Protein AF-A0A517ZKB1-F1 (afdb_monomer)

Radius of gyration: 26.95 Å; Cα contacts (8 Å, |Δi|>4): 267; chains: 1; bounding box: 44×53×92 Å

Sequence (223 aa):
MNETYECDKCGACCQGGLIVEADWLDLSREPRLLEADRHRAGWTLDEALTDLEEPGKAMIVAAGCHCPFLNGDNHCEIHPTRPTVCVGLQAGDEQWQAARKDAGLEPLLPLSEQGELCECEKPGHFHSGVPGILAHVENGKIAADAKVERCDLCARYPTDEAAREKLIELGKICEADPASEGETGDRGELVVWILTIHTESSPKLTVWKTYESTRLGLYDHVK

Nearest PDB structures (foldseek):
  3d3s-assembly2_D  TM=4.920E-01  e=6.876E+00  Bordetella parapertussis 12822
  4beh-assembly1_B  TM=2.236E-01  e=6.876E+00  Homo sapiens

Solvent-accessible surface area (backbone atoms only — not comparable to full-atom values): 14074 Å² total; per-residue (Å²): 131,88,80,52,45,73,76,81,61,73,34,33,70,37,64,13,86,42,76,38,52,30,39,36,69,30,39,74,69,29,64,70,55,54,81,50,25,76,91,53,65,90,59,54,71,67,60,52,40,61,58,27,65,43,88,92,44,64,46,65,50,20,66,78,35,58,28,82,50,47,47,98,84,33,37,54,77,48,63,95,51,48,28,64,60,63,66,66,60,46,50,67,35,74,67,47,41,48,26,23,51,76,66,73,42,76,76,72,61,39,58,86,67,74,50,80,68,48,77,40,59,42,94,58,83,36,38,54,88,44,84,33,26,33,21,54,55,59,97,90,35,35,55,68,83,49,68,53,40,42,28,78,88,64,54,74,39,96,41,37,64,58,38,45,51,50,36,42,77,69,64,44,29,60,79,71,69,96,75,72,89,79,75,99,66,77,92,74,82,84,83,79,82,81,82,82,81,85,82,82,82,85,83,89,84,87,83,86,80,85,83,80,84,79,82,82,82,83,80,87,82,86,132

InterPro domains:
  IPR005358 Putative zinc- or iron-chelating domain containing protein [PF03692] (6-91)

Secondary structure (DSSP, 8-state):
-----------GGGSSSS-EEE-HHHHHH-TTHHHH-GGGTT--HHHHHHHHTSTT--EEEESSS--TTB-TTS-BTTGGG--HHHHHS-TTSHHHHHHHHHTTPPPPPPTTTSS---GGGSSSTTB-SSTTEEE--BTTBB-TT--EEE-TTT--SSSHHHHHHHHHHTTSBPPPPTT-S------------------------------------------

Organism: NCBI:txid2527995

Foldseek 3Di:
DDFAFDDPQQLLCQAAPDWAKAALQLCVLPVCLCVQAPVCPPPDSVVRSVVRVPPPDIGTQGHNHGRPQQDPNSGRVCVVSGGPVVVVDHQQDPSNQVSCVVVVHDRGDGPVPPDDQQPLCDDDQQNLVDRQKGWGDDPQAGEQPTQIFGRPVVPPDVGSVRRVVVCVVVVRYDHDPPPPPDDPDDDDDDDDDDDDDDDDDDDDDDDDDDDDDDDDDDDDDDD

Mean predicted aligned error: 14.36 Å

Structure (mmCIF, N/CA/C/O backbone):
data_AF-A0A517ZKB1-F1
#
_entry.id   AF-A0A517ZKB1-F1
#
loop_
_atom_site.group_PDB
_atom_site.id
_atom_site.type_symbol
_atom_site.label_atom_id
_atom_site.label_alt_id
_atom_site.label_comp_id
_atom_site.label_asym_id
_atom_site.label_entity_id
_atom_site.label_seq_id
_atom_site.pdbx_PDB_ins_code
_atom_site.Cartn_x
_atom_site.Cartn_y
_atom_site.Cartn_z
_atom_site.occupancy
_atom_site.B_iso_or_equiv
_atom_site.auth_seq_id
_atom_site.auth_comp_id
_atom_site.auth_asym_id
_atom_site.auth_atom_id
_atom_site.pdbx_PDB_model_num
ATOM 1 N N . MET A 1 1 ? -24.237 10.346 0.038 1.00 56.22 1 MET A N 1
ATOM 2 C CA . MET A 1 1 ? -23.173 10.262 1.057 1.00 56.22 1 MET A CA 1
ATOM 3 C C . MET A 1 1 ? -22.033 9.535 0.378 1.00 56.22 1 MET A C 1
ATOM 5 O O . MET A 1 1 ? -22.319 8.520 -0.237 1.00 56.22 1 MET A O 1
ATOM 9 N N . ASN A 1 2 ? -20.821 10.091 0.362 1.00 75.75 2 ASN A N 1
ATOM 10 C CA . ASN A 1 2 ? -19.680 9.361 -0.194 1.00 75.75 2 ASN A CA 1
ATOM 11 C C . ASN A 1 2 ? -19.218 8.378 0.876 1.00 75.75 2 ASN A C 1
ATOM 13 O O . ASN A 1 2 ? -18.853 8.800 1.971 1.00 75.75 2 ASN A O 1
ATOM 17 N N . GLU A 1 3 ? -19.316 7.093 0.574 1.00 86.88 3 GLU A N 1
ATOM 18 C CA . GLU A 1 3 ? -18.770 6.032 1.407 1.00 86.88 3 GLU A CA 1
ATOM 19 C C . GLU A 1 3 ? -17.240 6.073 1.343 1.00 86.88 3 GLU A C 1
ATOM 21 O O . GLU A 1 3 ? -16.659 6.282 0.277 1.00 86.88 3 GLU A O 1
ATOM 26 N N . THR A 1 4 ? -16.592 5.901 2.494 1.00 91.31 4 THR A N 1
ATOM 27 C CA . THR A 1 4 ? -15.131 5.855 2.603 1.00 91.31 4 THR A CA 1
ATOM 28 C C . THR A 1 4 ? -14.705 4.413 2.808 1.00 91.31 4 THR A C 1
ATOM 30 O O . THR A 1 4 ? -15.289 3.710 3.628 1.00 91.31 4 THR A O 1
ATOM 33 N N . TYR A 1 5 ? -13.663 3.993 2.105 1.00 95.06 5 TYR A N 1
ATOM 34 C CA . TYR A 1 5 ? -13.104 2.648 2.168 1.00 95.06 5 TYR A CA 1
ATOM 35 C C . TYR A 1 5 ? -11.618 2.733 2.521 1.00 95.06 5 TYR A C 1
ATOM 37 O O . TYR A 1 5 ? -10.952 3.714 2.187 1.00 95.06 5 TYR A O 1
ATOM 45 N N . GLU A 1 6 ? -11.085 1.694 3.162 1.00 93.81 6 GLU A N 1
ATOM 46 C CA . GLU A 1 6 ? -9.659 1.582 3.472 1.00 93.81 6 GLU A CA 1
ATOM 47 C C . GLU A 1 6 ? -9.069 0.314 2.852 1.00 93.81 6 GLU A C 1
ATOM 49 O O . GLU A 1 6 ? -9.671 -0.757 2.891 1.00 93.81 6 GLU A O 1
ATOM 54 N N . CYS A 1 7 ? -7.885 0.448 2.249 1.00 94.62 7 CYS A N 1
ATOM 55 C CA . CYS A 1 7 ? -7.139 -0.674 1.687 1.00 94.62 7 CYS A CA 1
ATOM 56 C C . CYS A 1 7 ? -6.761 -1.664 2.797 1.00 94.62 7 CYS A C 1
ATOM 58 O O . CYS A 1 7 ? -5.935 -1.352 3.653 1.00 94.62 7 CYS A O 1
ATOM 60 N N . ASP A 1 8 ? -7.272 -2.890 2.710 1.00 94.75 8 ASP A N 1
ATOM 61 C CA . ASP A 1 8 ? -6.933 -4.007 3.601 1.00 94.75 8 ASP A CA 1
ATOM 62 C C . ASP A 1 8 ? -5.671 -4.779 3.165 1.00 94.75 8 ASP A C 1
ATOM 64 O O . ASP A 1 8 ? -5.351 -5.825 3.722 1.00 94.75 8 ASP A O 1
ATOM 68 N N . LYS A 1 9 ? -4.948 -4.271 2.157 1.00 96.00 9 LYS A N 1
ATOM 69 C CA . LYS A 1 9 ? -3.723 -4.857 1.582 1.00 96.00 9 LYS A CA 1
ATOM 70 C C . LYS A 1 9 ? -3.881 -6.311 1.114 1.00 96.00 9 LYS A C 1
ATOM 72 O O . LYS A 1 9 ? -2.893 -7.029 1.051 1.00 96.00 9 LYS A O 1
ATOM 77 N N . CYS A 1 10 ? -5.082 -6.714 0.695 1.00 95.75 10 CYS A N 1
ATOM 78 C CA . CYS A 1 10 ? -5.386 -8.080 0.242 1.00 95.75 10 CYS A CA 1
ATOM 79 C C . CYS A 1 10 ? -4.621 -8.582 -1.001 1.00 95.75 10 CYS A C 1
ATOM 81 O O . CYS A 1 10 ? -4.741 -9.753 -1.354 1.00 95.75 10 CYS A O 1
ATOM 83 N N . GLY A 1 11 ? -3.912 -7.711 -1.727 1.00 96.75 11 GLY A N 1
ATOM 84 C CA . GLY A 1 11 ? -3.128 -8.087 -2.910 1.00 96.75 11 GLY A CA 1
ATOM 85 C C . GLY A 1 11 ? -3.938 -8.392 -4.175 1.00 96.75 11 GLY A C 1
ATOM 86 O O . GLY A 1 11 ? -3.339 -8.655 -5.214 1.00 96.75 11 GLY A O 1
ATOM 87 N N . ALA A 1 12 ? -5.273 -8.311 -4.139 1.00 97.31 12 ALA A N 1
ATOM 88 C CA . ALA A 1 12 ? -6.143 -8.660 -5.269 1.00 97.31 12 ALA A CA 1
ATOM 89 C C . ALA A 1 12 ? -5.805 -7.890 -6.559 1.00 97.31 12 ALA A C 1
ATOM 91 O O . ALA A 1 12 ? -5.684 -8.475 -7.633 1.00 97.31 12 ALA A O 1
ATOM 92 N N . CYS A 1 13 ? -5.556 -6.581 -6.449 1.00 96.62 13 CYS A N 1
ATOM 93 C CA . CYS A 1 13 ? -5.154 -5.731 -7.574 1.00 96.62 13 CYS A CA 1
ATOM 94 C C . CYS A 1 13 ? -3.813 -6.143 -8.212 1.00 96.62 13 CYS A C 1
ATOM 96 O O . CYS A 1 13 ? -3.535 -5.795 -9.357 1.00 96.62 13 CYS A O 1
ATOM 98 N N . CYS A 1 14 ? -2.989 -6.912 -7.497 1.00 97.31 14 CYS A N 1
ATOM 99 C CA . CYS A 1 14 ? -1.696 -7.401 -7.953 1.00 97.31 14 CYS A CA 1
ATOM 100 C C . CYS A 1 14 ? -1.756 -8.809 -8.575 1.00 97.31 14 CYS A C 1
ATOM 102 O O . CYS A 1 14 ? -0.736 -9.278 -9.075 1.00 97.31 14 CYS A O 1
ATOM 104 N N . GLN A 1 15 ? -2.915 -9.479 -8.606 1.00 96.19 15 GLN A N 1
ATOM 105 C CA . GLN A 1 15 ? -3.069 -10.833 -9.170 1.00 96.19 15 GLN A CA 1
ATOM 106 C C . GLN A 1 15 ? -3.221 -10.858 -10.706 1.00 96.19 15 GLN A C 1
ATOM 108 O O . GLN A 1 15 ? -3.608 -11.862 -11.292 1.00 96.19 15 GLN A O 1
ATOM 113 N N . GLY A 1 16 ? -2.879 -9.763 -11.389 1.00 92.12 16 GLY A N 1
ATOM 114 C CA . GLY A 1 16 ? -2.749 -9.725 -12.850 1.00 92.12 16 GLY A CA 1
ATOM 115 C C . GLY A 1 16 ? -4.005 -9.385 -13.643 1.00 92.12 16 GLY A C 1
ATOM 116 O O . GLY A 1 16 ? -3.951 -9.390 -14.870 1.00 92.12 16 GLY A O 1
ATOM 117 N N . GLY A 1 17 ? -5.102 -9.029 -12.969 1.00 91.19 17 GLY A N 1
ATOM 118 C CA . GLY A 1 17 ? -6.302 -8.486 -13.618 1.00 91.19 17 GLY A CA 1
ATOM 119 C C . GLY A 1 17 ? -6.154 -7.036 -14.100 1.00 91.19 17 GLY A C 1
ATOM 120 O O . GLY A 1 17 ? -6.940 -6.585 -14.928 1.00 91.1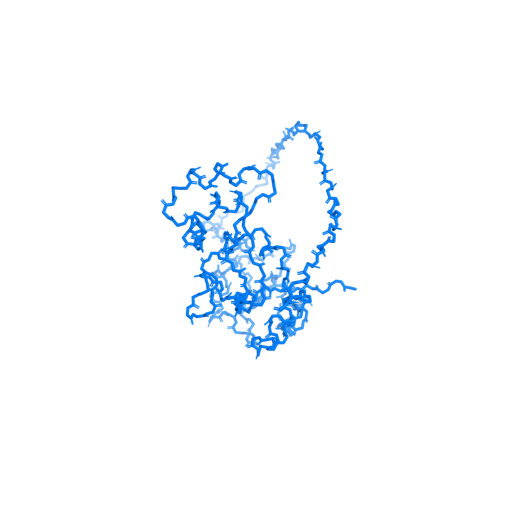9 17 GLY A O 1
ATOM 121 N N . LEU A 1 18 ? -5.145 -6.307 -13.610 1.00 93.88 18 LEU A N 1
ATOM 122 C CA . LEU A 1 18 ? -4.914 -4.896 -13.925 1.00 93.88 18 LEU A CA 1
ATOM 123 C C . LEU A 1 18 ? -3.605 -4.698 -14.689 1.00 93.88 18 LEU A C 1
ATOM 125 O O . LEU A 1 18 ? -2.642 -5.449 -14.515 1.00 93.88 18 LEU A O 1
ATOM 129 N N . ILE A 1 19 ? -3.578 -3.657 -15.520 1.00 95.19 19 ILE A N 1
ATOM 130 C CA . ILE A 1 19 ? -2.354 -3.169 -16.153 1.00 95.19 19 ILE A CA 1
ATOM 131 C C . ILE A 1 19 ? -1.693 -2.194 -15.181 1.00 95.19 19 ILE A C 1
ATOM 133 O O . ILE A 1 19 ? -2.316 -1.231 -14.737 1.00 95.19 19 ILE A O 1
ATOM 137 N N . VAL A 1 20 ? -0.431 -2.452 -14.856 1.00 96.81 20 VAL A N 1
ATOM 138 C CA . VAL A 1 20 ? 0.394 -1.576 -14.028 1.00 96.81 20 VAL A CA 1
ATOM 139 C C . VAL A 1 20 ? 1.471 -0.973 -14.908 1.00 96.81 20 VAL A C 1
ATOM 141 O O . VAL A 1 20 ? 2.407 -1.657 -15.321 1.00 96.81 20 VAL A O 1
ATOM 144 N N . GLU A 1 21 ? 1.321 0.314 -15.176 1.00 96.75 21 GLU A N 1
ATOM 145 C CA . GLU A 1 21 ? 2.310 1.140 -15.853 1.00 96.75 21 GLU A CA 1
ATOM 146 C C . GLU A 1 21 ? 3.083 1.964 -14.820 1.00 96.75 21 GLU A C 1
ATOM 148 O O . GLU A 1 21 ? 2.534 2.356 -13.788 1.00 96.75 21 GLU A O 1
ATOM 153 N N . ALA A 1 22 ? 4.356 2.221 -15.098 1.00 97.88 22 ALA A N 1
ATOM 154 C CA . ALA A 1 22 ? 5.181 3.126 -14.314 1.00 97.88 22 ALA A CA 1
ATOM 155 C C . ALA A 1 22 ? 5.909 4.108 -15.239 1.00 97.88 22 ALA A C 1
ATOM 157 O O . ALA A 1 22 ? 6.419 3.728 -16.295 1.00 97.88 22 ALA A O 1
ATOM 158 N N . ASP A 1 23 ? 5.925 5.380 -14.858 1.00 97.31 23 ASP A N 1
ATOM 159 C CA . ASP A 1 23 ? 6.648 6.427 -15.578 1.00 97.31 23 ASP A CA 1
ATOM 160 C C . ASP A 1 23 ? 8.030 6.706 -14.955 1.00 97.31 23 ASP A C 1
ATOM 162 O O . ASP A 1 23 ? 8.489 6.014 -14.041 1.00 97.31 23 ASP A O 1
ATOM 166 N N . TRP A 1 24 ? 8.724 7.727 -15.462 1.00 97.75 24 TRP A N 1
ATOM 167 C CA . TRP A 1 24 ? 10.029 8.140 -14.939 1.00 97.75 24 TRP A CA 1
ATOM 168 C C . TRP A 1 24 ? 9.974 8.549 -13.454 1.00 97.75 24 TRP A C 1
ATOM 170 O O . TRP A 1 24 ? 10.934 8.327 -12.711 1.00 97.75 24 TRP A O 1
ATOM 180 N N . LEU A 1 25 ? 8.860 9.127 -12.988 1.00 97.06 25 LEU A N 1
ATOM 181 C CA . LEU A 1 25 ? 8.705 9.552 -11.600 1.00 97.06 25 LEU A CA 1
ATOM 182 C C . LEU A 1 25 ? 8.488 8.338 -10.695 1.00 97.06 25 LEU A C 1
ATOM 184 O O . LEU A 1 25 ? 9.028 8.284 -9.593 1.00 97.06 25 LEU A O 1
ATOM 188 N N . ASP A 1 26 ? 7.734 7.345 -11.157 1.00 98.12 26 ASP A N 1
ATOM 189 C CA . ASP A 1 26 ? 7.589 6.067 -10.466 1.00 98.12 26 ASP A CA 1
ATOM 190 C C . ASP A 1 26 ? 8.941 5.357 -10.338 1.00 98.12 26 ASP A C 1
ATOM 192 O O . ASP A 1 26 ? 9.328 4.985 -9.230 1.00 98.12 26 ASP A O 1
ATOM 196 N N . LEU A 1 27 ? 9.702 5.259 -11.432 1.00 98.06 27 LEU A N 1
ATOM 197 C CA . LEU A 1 27 ? 11.019 4.621 -11.432 1.00 98.06 27 LEU A CA 1
ATOM 198 C C . LEU A 1 27 ? 12.040 5.356 -10.547 1.00 98.06 27 LEU A C 1
ATOM 200 O O . LEU A 1 27 ? 12.824 4.715 -9.849 1.00 98.06 27 LEU A O 1
ATOM 204 N N . SER A 1 28 ? 12.024 6.693 -10.528 1.00 97.50 28 SER A N 1
ATOM 205 C CA . SER A 1 28 ? 12.912 7.462 -9.640 1.00 97.50 28 SER A CA 1
ATOM 206 C C . SER A 1 28 ? 12.575 7.276 -8.154 1.00 97.50 28 SER A C 1
ATOM 208 O O . SER A 1 28 ? 13.476 7.327 -7.315 1.00 97.50 28 SER A O 1
ATOM 210 N N . ARG A 1 29 ? 11.299 7.034 -7.815 1.00 97.75 29 ARG A N 1
ATOM 211 C CA . ARG A 1 29 ? 10.850 6.740 -6.442 1.00 97.75 29 ARG A CA 1
ATOM 212 C C . ARG A 1 29 ? 11.106 5.296 -6.027 1.00 97.75 29 ARG A C 1
ATOM 214 O O . ARG A 1 29 ? 11.424 5.062 -4.864 1.00 97.75 29 ARG A O 1
ATOM 221 N N . GLU A 1 30 ? 10.953 4.351 -6.949 1.00 98.19 30 GLU A N 1
ATOM 222 C CA . GLU A 1 30 ? 11.128 2.920 -6.711 1.00 98.19 30 GLU A CA 1
ATOM 223 C C . GLU A 1 30 ? 12.028 2.289 -7.786 1.00 98.19 30 GLU A C 1
ATOM 225 O O . GLU A 1 30 ? 11.536 1.725 -8.769 1.00 98.19 30 GLU A O 1
ATOM 230 N N . PRO A 1 31 ? 13.360 2.332 -7.604 1.00 97.50 31 PRO A N 1
ATOM 231 C CA . PRO A 1 31 ? 14.302 1.776 -8.573 1.00 97.50 31 PRO A CA 1
ATOM 232 C C . PRO A 1 31 ? 14.127 0.276 -8.839 1.00 97.50 31 PRO A C 1
ATOM 234 O O . PRO A 1 31 ? 14.503 -0.194 -9.914 1.00 97.50 31 PRO A O 1
ATOM 237 N N . ARG A 1 32 ? 13.526 -0.487 -7.907 1.00 97.25 32 ARG A N 1
ATOM 238 C CA . ARG A 1 32 ? 13.254 -1.921 -8.113 1.00 97.25 32 ARG A CA 1
ATOM 239 C C . ARG A 1 32 ? 12.297 -2.168 -9.281 1.00 97.25 32 ARG A C 1
ATOM 241 O O . ARG A 1 32 ? 12.309 -3.264 -9.832 1.00 97.25 32 ARG A O 1
ATOM 248 N N . LEU A 1 33 ? 11.501 -1.175 -9.701 1.00 97.38 33 LEU A N 1
ATOM 249 C CA . LEU A 1 33 ? 10.632 -1.273 -10.883 1.00 97.38 33 LEU A CA 1
ATOM 250 C C . LEU A 1 33 ? 11.409 -1.652 -12.152 1.00 97.38 33 LEU A C 1
ATOM 252 O O . LEU A 1 33 ? 10.866 -2.351 -13.004 1.00 97.38 33 LEU A O 1
ATOM 256 N N . LEU A 1 34 ? 12.686 -1.271 -12.261 1.00 97.06 34 LEU A N 1
ATOM 257 C CA . LEU A 1 34 ? 13.533 -1.656 -13.391 1.00 97.06 34 LEU A CA 1
ATOM 258 C C . LEU A 1 34 ? 13.743 -3.173 -13.486 1.00 97.06 34 LEU A C 1
ATOM 260 O O . LEU A 1 34 ? 13.782 -3.716 -14.585 1.00 97.06 34 LEU A O 1
ATOM 264 N N . GLU A 1 35 ? 13.812 -3.877 -12.354 1.00 93.88 35 GLU A N 1
ATOM 265 C CA . GLU A 1 35 ? 13.971 -5.339 -12.323 1.00 93.88 35 GLU A CA 1
ATOM 266 C C . GLU A 1 35 ? 12.733 -6.069 -12.872 1.00 93.88 35 GLU A C 1
ATOM 268 O O . GLU A 1 35 ? 12.832 -7.199 -13.355 1.00 93.88 35 GLU A O 1
ATOM 273 N N . ALA A 1 36 ? 11.566 -5.420 -12.822 1.00 92.69 36 ALA A N 1
ATOM 274 C CA . ALA A 1 36 ? 10.314 -5.946 -13.354 1.00 92.69 36 ALA A CA 1
ATOM 275 C C . ALA A 1 36 ? 10.190 -5.786 -14.880 1.00 92.69 36 ALA A C 1
ATOM 277 O O . ALA A 1 36 ? 9.443 -6.536 -15.517 1.00 92.69 36 ALA A O 1
ATOM 278 N N . ASP A 1 37 ? 10.917 -4.841 -15.481 1.00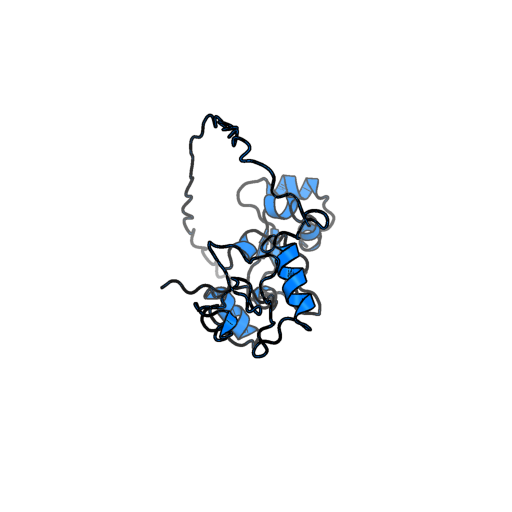 92.56 37 ASP A N 1
ATOM 279 C CA . ASP A 1 37 ? 10.814 -4.535 -16.905 1.00 92.56 37 ASP A CA 1
ATOM 280 C C . ASP A 1 37 ? 11.752 -5.400 -17.753 1.00 92.56 37 ASP A C 1
ATOM 282 O O . ASP A 1 37 ? 12.946 -5.144 -17.917 1.00 92.56 37 ASP A O 1
ATOM 286 N N . ARG A 1 38 ? 11.168 -6.422 -18.382 1.00 89.31 38 ARG A N 1
ATOM 287 C CA . ARG A 1 38 ? 11.892 -7.330 -19.282 1.00 89.31 38 ARG A CA 1
ATOM 288 C C . ARG A 1 38 ? 12.434 -6.640 -20.535 1.00 89.31 38 ARG A C 1
ATOM 290 O O . ARG A 1 38 ? 13.388 -7.151 -21.117 1.00 89.31 38 ARG A O 1
ATOM 297 N N . HIS A 1 39 ? 11.842 -5.527 -20.977 1.00 91.62 39 HIS A N 1
ATOM 298 C CA . HIS A 1 39 ? 12.293 -4.810 -22.174 1.00 91.62 39 HIS A CA 1
ATOM 299 C C . HIS A 1 39 ? 13.572 -4.011 -21.924 1.00 91.62 39 HIS A C 1
ATOM 301 O O . HIS A 1 39 ? 14.36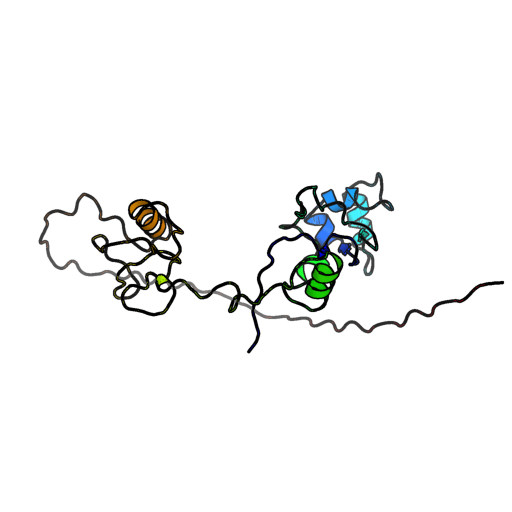5 -3.834 -22.848 1.00 91.62 39 HIS A O 1
ATOM 307 N N . ARG A 1 40 ? 13.789 -3.578 -20.679 1.00 93.12 40 ARG A N 1
ATOM 308 C CA . ARG A 1 40 ? 14.973 -2.829 -20.232 1.00 93.12 40 ARG A CA 1
ATOM 309 C C . ARG A 1 40 ? 15.905 -3.688 -19.373 1.00 93.12 40 ARG A C 1
ATOM 311 O O . ARG A 1 40 ? 16.694 -3.180 -18.580 1.00 93.12 40 ARG A O 1
ATOM 318 N N . ALA A 1 41 ? 15.846 -5.009 -19.544 1.00 92.44 41 ALA A N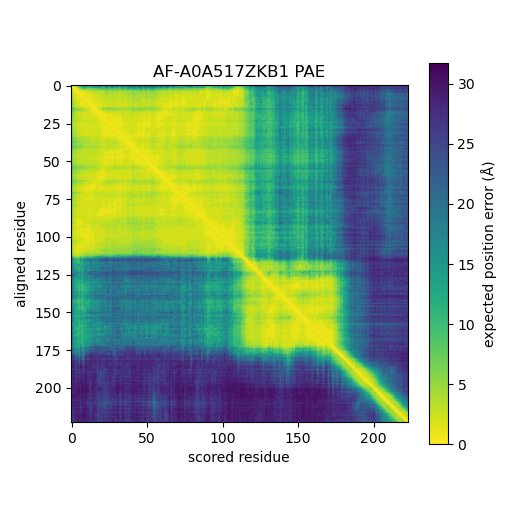 1
ATOM 319 C CA . ALA A 1 41 ? 16.711 -5.936 -18.828 1.00 92.44 41 ALA A CA 1
ATOM 320 C C . ALA A 1 41 ? 18.196 -5.626 -19.096 1.00 92.44 41 ALA A C 1
ATOM 322 O O . ALA A 1 41 ? 18.649 -5.614 -20.242 1.00 92.44 41 ALA A O 1
ATOM 323 N N . GLY A 1 42 ? 18.958 -5.401 -18.023 1.00 94.94 42 GLY A N 1
ATOM 324 C CA . GLY A 1 42 ? 20.387 -5.082 -18.083 1.00 94.94 42 GLY A CA 1
ATOM 325 C C . GLY A 1 42 ? 20.711 -3.604 -18.303 1.00 94.94 42 GLY A C 1
ATOM 326 O O . GLY A 1 42 ? 21.891 -3.262 -18.334 1.00 94.94 42 GLY A O 1
ATOM 327 N N . TRP A 1 43 ? 19.702 -2.740 -18.434 1.00 97.88 43 TRP A N 1
ATOM 328 C CA . TRP A 1 43 ? 19.913 -1.297 -18.435 1.00 97.88 43 TRP A CA 1
ATOM 329 C C . TRP A 1 43 ? 20.305 -0.821 -17.038 1.00 97.88 43 TRP A C 1
ATOM 331 O O . TRP A 1 43 ? 19.938 -1.411 -16.019 1.00 97.88 43 TRP A O 1
ATOM 341 N N . THR A 1 44 ? 21.044 0.276 -16.997 1.00 97.88 44 THR A N 1
ATOM 342 C CA . THR A 1 44 ? 21.255 1.049 -15.777 1.00 97.88 44 THR A CA 1
ATOM 343 C C . THR A 1 44 ? 20.014 1.883 -15.453 1.00 97.88 44 THR A C 1
ATOM 345 O O . THR A 1 44 ? 19.178 2.158 -16.318 1.00 97.88 44 THR A O 1
ATOM 348 N N . LEU A 1 45 ? 19.901 2.319 -14.196 1.00 97.44 45 LEU A N 1
ATOM 349 C CA . LEU A 1 45 ? 18.819 3.209 -13.775 1.00 97.44 45 LEU A CA 1
ATOM 350 C C . LEU A 1 45 ? 18.812 4.517 -14.587 1.00 97.44 45 LEU A C 1
ATOM 352 O O . LEU A 1 45 ? 17.750 4.942 -15.027 1.00 97.44 45 LEU A O 1
ATOM 356 N N . ASP A 1 46 ? 19.982 5.106 -14.846 1.00 98.19 46 ASP A N 1
ATOM 357 C CA . ASP A 1 46 ? 20.108 6.370 -15.586 1.00 98.19 46 ASP A CA 1
ATOM 358 C C . ASP A 1 46 ? 19.674 6.239 -17.054 1.00 98.19 46 ASP A C 1
ATOM 360 O O . ASP A 1 46 ? 19.001 7.127 -17.580 1.00 98.19 46 ASP A O 1
ATOM 364 N N . GLU A 1 47 ? 20.007 5.126 -17.718 1.00 98.12 47 GLU A N 1
ATOM 365 C CA . GLU A 1 47 ? 19.539 4.839 -19.082 1.00 98.12 47 GLU A CA 1
ATOM 366 C C . GLU A 1 47 ? 18.012 4.719 -19.129 1.00 98.12 47 GLU A C 1
ATOM 368 O O . GLU A 1 47 ? 17.371 5.294 -20.009 1.00 98.12 47 GLU A O 1
ATOM 373 N N . ALA A 1 48 ? 17.421 4.011 -18.162 1.00 97.56 48 ALA A N 1
ATOM 374 C CA . ALA A 1 48 ? 15.975 3.837 -18.085 1.00 97.56 48 ALA A CA 1
ATOM 375 C C . ALA A 1 48 ? 15.245 5.148 -17.757 1.00 97.56 48 ALA A C 1
ATOM 377 O O . ALA A 1 48 ? 14.225 5.443 -18.378 1.00 97.56 48 ALA A O 1
ATOM 378 N N . LEU A 1 49 ? 15.773 5.955 -16.831 1.00 97.88 49 LEU A N 1
ATOM 379 C CA . LEU A 1 49 ? 15.221 7.273 -16.511 1.00 97.88 49 LEU A CA 1
ATOM 380 C C . LEU A 1 49 ? 15.283 8.205 -17.723 1.00 97.88 49 LEU A C 1
ATOM 382 O O . LEU A 1 49 ? 14.266 8.792 -18.078 1.00 97.88 49 LEU A O 1
ATOM 386 N N . THR A 1 50 ? 16.430 8.270 -18.406 1.00 97.75 50 THR A N 1
ATOM 387 C CA . THR A 1 50 ? 16.604 9.101 -19.610 1.00 97.75 50 THR A CA 1
ATOM 388 C C . THR A 1 50 ? 15.617 8.708 -20.710 1.00 97.75 50 THR A C 1
ATOM 390 O O . THR A 1 50 ? 15.041 9.568 -21.369 1.00 97.75 50 THR A O 1
ATOM 393 N N . ASP A 1 51 ? 15.394 7.407 -20.913 1.00 97.38 51 ASP A N 1
ATOM 394 C CA . ASP A 1 51 ? 14.423 6.928 -21.896 1.00 97.38 51 ASP A CA 1
ATOM 395 C C . ASP A 1 51 ? 12.985 7.300 -21.509 1.00 97.38 51 ASP A C 1
ATOM 397 O O . ASP A 1 51 ? 12.250 7.798 -22.360 1.00 97.38 51 ASP A O 1
ATOM 401 N N . LEU A 1 52 ? 12.590 7.102 -20.246 1.00 97.00 52 LEU A N 1
ATOM 402 C CA . LEU A 1 52 ? 11.232 7.368 -19.750 1.00 97.00 52 LEU A CA 1
ATOM 403 C C . LEU A 1 52 ? 10.901 8.860 -19.572 1.00 97.00 52 LEU A C 1
ATOM 405 O O . LEU A 1 52 ? 9.726 9.201 -19.427 1.00 97.00 52 LEU A O 1
ATOM 409 N N . GLU A 1 53 ? 11.891 9.755 -19.593 1.00 96.19 53 GLU A N 1
ATOM 410 C CA . GLU A 1 53 ? 11.661 11.207 -19.631 1.00 96.19 53 GLU A CA 1
ATOM 411 C C . GLU A 1 53 ? 10.966 11.656 -20.929 1.00 96.19 53 GLU A C 1
ATOM 413 O O . GLU A 1 53 ? 10.310 12.705 -20.957 1.00 96.19 53 GLU A O 1
ATOM 418 N N . GLU A 1 54 ? 11.069 10.873 -22.010 1.00 94.56 54 GLU A N 1
ATOM 419 C CA . GLU A 1 54 ? 10.362 11.170 -23.252 1.00 94.56 54 GLU A CA 1
ATOM 420 C C . GLU A 1 54 ? 8.832 11.081 -23.061 1.00 94.56 54 GLU A C 1
ATOM 422 O O . GLU A 1 54 ? 8.307 10.047 -22.632 1.00 94.56 54 GLU A O 1
ATOM 427 N N . PRO A 1 55 ? 8.070 12.132 -23.428 1.00 93.00 55 PRO A N 1
ATOM 428 C CA . PRO A 1 55 ? 6.625 12.145 -23.245 1.00 93.00 55 PRO A CA 1
ATOM 429 C C . PRO A 1 55 ? 5.922 10.958 -23.909 1.00 93.00 55 PRO A C 1
ATOM 431 O O . PRO A 1 55 ? 6.096 10.698 -25.099 1.00 93.00 55 PRO A O 1
ATOM 434 N N . GLY A 1 56 ? 5.049 10.296 -23.148 1.00 91.69 56 GLY A N 1
ATOM 435 C CA . GLY A 1 56 ? 4.241 9.176 -23.635 1.00 91.69 56 GLY A CA 1
ATOM 436 C C . GLY A 1 56 ? 4.914 7.810 -23.518 1.00 91.69 56 GLY A C 1
ATOM 437 O O . GLY A 1 56 ? 4.317 6.823 -23.946 1.00 91.69 56 GLY A O 1
ATOM 438 N N . LYS A 1 57 ? 6.113 7.726 -22.931 1.00 95.75 57 LYS A N 1
ATOM 439 C CA . LYS A 1 57 ? 6.711 6.446 -22.555 1.00 95.75 57 LYS A CA 1
ATOM 440 C C . LYS A 1 57 ? 6.362 6.064 -21.120 1.00 95.75 57 LYS A C 1
ATOM 442 O O . LYS A 1 57 ? 6.312 6.900 -20.225 1.00 95.75 57 LYS A O 1
ATOM 447 N N . ALA A 1 58 ? 6.151 4.769 -20.932 1.00 95.94 58 ALA A N 1
ATOM 448 C CA . ALA A 1 58 ? 5.992 4.118 -19.643 1.00 95.94 58 ALA A CA 1
ATOM 449 C C . ALA A 1 58 ? 6.598 2.712 -19.725 1.00 95.94 58 ALA A C 1
ATOM 451 O O . ALA A 1 58 ? 6.767 2.147 -20.814 1.00 95.94 58 ALA A O 1
ATOM 452 N N . MET A 1 59 ? 6.931 2.142 -18.575 1.00 95.94 59 MET A N 1
ATOM 453 C CA . MET A 1 59 ? 7.248 0.726 -18.445 1.00 95.94 59 MET A CA 1
ATOM 454 C C . MET A 1 59 ? 5.996 -0.049 -18.035 1.00 95.94 59 MET A C 1
ATOM 456 O O . MET A 1 59 ? 5.192 0.438 -17.241 1.00 95.94 59 MET A O 1
ATOM 460 N N . ILE A 1 60 ? 5.839 -1.264 -18.561 1.00 95.38 60 ILE A N 1
ATOM 461 C CA . ILE A 1 60 ? 4.756 -2.166 -18.164 1.00 95.38 60 ILE A CA 1
ATOM 462 C C . ILE A 1 60 ? 5.296 -3.101 -17.087 1.00 95.38 60 ILE A C 1
ATOM 464 O O . ILE A 1 60 ? 6.086 -3.999 -17.371 1.00 95.38 60 ILE A O 1
ATOM 468 N N . VAL A 1 61 ? 4.865 -2.883 -15.849 1.00 95.62 61 VAL A N 1
ATOM 469 C CA . VAL A 1 61 ? 5.265 -3.673 -14.678 1.00 95.62 61 VAL A CA 1
ATOM 470 C C . VAL A 1 61 ? 4.469 -4.977 -14.612 1.00 95.62 61 VAL A C 1
ATOM 472 O O . VAL A 1 61 ? 5.011 -6.027 -14.273 1.00 95.62 61 VAL A O 1
ATOM 475 N N . ALA A 1 62 ? 3.177 -4.917 -14.941 1.00 95.50 62 ALA A N 1
ATOM 476 C CA . ALA A 1 62 ? 2.289 -6.074 -14.982 1.00 95.50 62 ALA A CA 1
ATOM 477 C C . ALA A 1 62 ? 1.174 -5.860 -16.011 1.00 95.50 62 ALA A C 1
ATOM 479 O O . ALA A 1 62 ? 0.622 -4.767 -16.105 1.00 95.50 62 ALA A O 1
ATOM 480 N N . ALA A 1 63 ? 0.831 -6.901 -16.771 1.00 94.31 63 ALA A N 1
ATOM 481 C CA . ALA A 1 63 ? -0.317 -6.906 -17.677 1.00 94.31 63 ALA A CA 1
ATOM 482 C C . ALA A 1 63 ? -0.738 -8.354 -17.965 1.00 94.31 63 ALA A C 1
ATOM 484 O O . ALA A 1 63 ? -0.035 -9.080 -18.669 1.00 94.31 63 ALA A O 1
ATOM 485 N N . GLY A 1 64 ? -1.863 -8.801 -17.398 1.00 92.81 64 GLY A N 1
ATOM 486 C CA . GLY A 1 64 ? -2.334 -10.187 -17.550 1.00 92.81 64 GLY A CA 1
ATOM 487 C C . GLY A 1 64 ? -1.492 -11.231 -16.801 1.00 92.81 64 GLY A C 1
ATOM 488 O O . GLY A 1 64 ? -1.657 -12.430 -17.012 1.00 92.81 64 GLY A O 1
ATOM 489 N N . CYS A 1 65 ? -0.572 -10.791 -15.943 1.00 93.31 65 CYS A N 1
ATOM 490 C CA . CYS A 1 65 ? 0.271 -11.626 -15.096 1.00 93.31 65 CYS A CA 1
ATOM 491 C C . CYS A 1 65 ? 0.361 -11.022 -13.694 1.00 93.31 65 CYS A C 1
ATOM 493 O O . CYS A 1 65 ? 0.149 -9.822 -13.520 1.00 93.31 65 CYS A O 1
ATOM 495 N N . HIS A 1 66 ? 0.682 -11.846 -12.694 1.00 95.44 66 HIS A N 1
ATOM 496 C CA . HIS A 1 66 ? 0.880 -11.353 -11.333 1.00 95.44 66 HIS A CA 1
ATOM 497 C C . HIS A 1 66 ? 1.945 -10.254 -11.309 1.00 95.44 66 HIS A C 1
ATOM 499 O O . HIS A 1 66 ? 2.994 -10.376 -11.946 1.00 95.44 66 HIS A O 1
ATOM 505 N N . CYS A 1 67 ? 1.674 -9.199 -10.543 1.00 96.88 67 CYS A N 1
ATOM 506 C CA . CYS A 1 67 ? 2.644 -8.152 -10.284 1.00 96.88 67 CYS A CA 1
ATOM 507 C C . CYS A 1 67 ? 3.882 -8.772 -9.616 1.00 96.88 67 CYS A C 1
ATOM 509 O O . CYS A 1 67 ? 3.730 -9.485 -8.621 1.00 96.88 67 CYS A O 1
ATOM 511 N N . PRO A 1 68 ? 5.101 -8.491 -10.105 1.00 97.06 68 PRO A N 1
ATOM 512 C CA . PRO A 1 68 ? 6.324 -9.088 -9.567 1.00 97.06 68 PRO A CA 1
ATOM 513 C C . PRO A 1 68 ? 6.628 -8.670 -8.122 1.00 97.06 68 PRO A C 1
ATOM 515 O O . PRO A 1 68 ? 7.447 -9.305 -7.469 1.00 97.06 68 PRO A O 1
ATOM 518 N N . PHE A 1 69 ? 5.954 -7.635 -7.611 1.00 97.69 69 PHE A N 1
ATOM 519 C CA . PHE A 1 69 ? 6.073 -7.170 -6.228 1.00 97.69 69 PHE A CA 1
ATOM 520 C C . PHE A 1 69 ? 5.014 -7.756 -5.287 1.00 97.69 69 PHE A C 1
ATOM 522 O O . PHE A 1 69 ? 4.931 -7.329 -4.136 1.00 97.69 69 PHE A O 1
ATOM 529 N N . LEU A 1 70 ? 4.177 -8.687 -5.754 1.00 97.56 70 LEU A N 1
ATOM 530 C CA . LEU A 1 70 ? 3.281 -9.451 -4.890 1.00 97.56 70 LEU A CA 1
ATOM 531 C C . LEU A 1 70 ? 4.057 -10.612 -4.265 1.00 97.56 70 LEU A C 1
ATOM 533 O O . LEU A 1 70 ? 4.488 -11.524 -4.971 1.00 97.56 70 LEU A O 1
ATOM 537 N N . ASN A 1 71 ? 4.232 -10.584 -2.947 1.00 96.44 71 ASN A N 1
ATOM 538 C CA . ASN A 1 71 ? 4.930 -11.651 -2.240 1.00 96.44 71 ASN A CA 1
ATOM 539 C C . ASN A 1 71 ? 4.014 -12.856 -1.939 1.00 96.44 71 ASN A C 1
ATOM 541 O O . ASN A 1 71 ? 2.819 -12.857 -2.240 1.00 96.44 71 ASN A O 1
ATOM 545 N N . GLY A 1 72 ? 4.582 -13.894 -1.315 1.00 95.44 72 GLY A N 1
ATOM 546 C CA . GLY A 1 72 ? 3.861 -15.127 -0.973 1.00 95.44 72 GLY A CA 1
ATOM 547 C C . GLY A 1 72 ? 2.719 -14.960 0.037 1.00 95.44 72 GLY A C 1
ATOM 548 O O . GLY A 1 72 ? 1.839 -15.814 0.086 1.00 95.44 72 GLY A O 1
ATOM 549 N N . ASP A 1 73 ? 2.696 -13.855 0.786 1.00 96.06 73 ASP A N 1
ATOM 550 C CA . ASP A 1 73 ? 1.656 -13.530 1.771 1.00 96.06 73 ASP A CA 1
ATOM 551 C C . ASP A 1 73 ? 0.542 -12.644 1.177 1.00 96.06 73 ASP A C 1
ATOM 553 O O . ASP A 1 73 ? -0.282 -12.104 1.909 1.00 96.06 73 ASP A O 1
ATOM 557 N N . ASN A 1 74 ? 0.509 -12.474 -0.152 1.00 95.25 74 ASN A N 1
ATOM 558 C CA . ASN A 1 74 ? -0.375 -11.547 -0.869 1.00 95.25 74 ASN A CA 1
ATOM 559 C C . ASN A 1 74 ? -0.184 -10.066 -0.494 1.00 95.25 74 ASN A C 1
ATOM 561 O O . ASN A 1 74 ? -1.095 -9.254 -0.654 1.00 95.25 74 ASN A O 1
ATOM 565 N N . HIS A 1 75 ? 1.014 -9.678 -0.056 1.00 95.69 75 HIS A N 1
ATOM 566 C CA . HIS A 1 75 ? 1.349 -8.284 0.214 1.00 95.69 75 HIS A CA 1
ATOM 567 C C . HIS A 1 75 ? 2.196 -7.678 -0.906 1.00 95.69 75 HIS A C 1
ATOM 569 O O . HIS A 1 75 ? 3.132 -8.291 -1.419 1.00 95.69 75 HIS A O 1
ATOM 575 N N . CYS A 1 76 ? 1.878 -6.433 -1.264 1.00 96.62 76 CYS A N 1
ATOM 576 C CA . CYS A 1 76 ? 2.686 -5.646 -2.188 1.00 96.62 76 CYS A CA 1
ATOM 577 C C . CYS A 1 76 ? 3.937 -5.120 -1.469 1.00 96.62 76 CYS A C 1
ATOM 579 O O . CYS A 1 76 ? 3.837 -4.297 -0.555 1.00 96.62 76 CYS A O 1
ATOM 581 N N . GLU A 1 77 ? 5.115 -5.568 -1.895 1.00 97.31 77 GLU A N 1
ATOM 582 C CA . GLU A 1 77 ? 6.397 -5.217 -1.272 1.00 97.31 77 GLU A CA 1
ATOM 583 C C . GLU A 1 77 ? 6.783 -3.746 -1.454 1.00 97.31 77 GLU A C 1
ATOM 585 O O . GLU A 1 77 ? 7.527 -3.201 -0.643 1.00 97.31 77 GLU A O 1
ATOM 590 N N . ILE A 1 78 ? 6.254 -3.095 -2.492 1.00 97.31 78 ILE A N 1
ATOM 591 C CA . ILE A 1 78 ? 6.489 -1.676 -2.795 1.00 97.31 78 ILE A CA 1
ATOM 592 C C . ILE A 1 78 ? 5.265 -0.815 -2.465 1.00 97.31 78 ILE A C 1
ATOM 594 O O . ILE A 1 78 ? 5.085 0.259 -3.022 1.00 97.31 78 ILE A O 1
ATOM 598 N N . HIS A 1 79 ? 4.369 -1.266 -1.577 1.00 95.69 79 HIS A N 1
ATOM 599 C CA . HIS A 1 79 ? 3.130 -0.535 -1.279 1.00 95.69 79 HIS A CA 1
ATOM 600 C C . HIS A 1 79 ? 3.341 0.958 -0.922 1.00 95.69 79 HIS A C 1
ATOM 602 O O . HIS A 1 79 ? 2.549 1.778 -1.393 1.00 95.69 79 HIS A O 1
ATOM 608 N N . PRO A 1 80 ? 4.358 1.362 -0.126 1.00 96.56 80 PRO A N 1
ATOM 609 C CA . PRO A 1 80 ? 4.602 2.778 0.184 1.00 96.56 80 PRO A CA 1
ATOM 610 C C . PRO A 1 80 ? 5.063 3.620 -1.016 1.00 96.56 80 PRO A C 1
ATOM 612 O O . PRO A 1 80 ? 4.832 4.825 -1.042 1.00 96.56 80 PRO A O 1
ATOM 615 N N . THR A 1 81 ? 5.705 2.987 -1.994 1.00 97.69 81 THR A N 1
ATOM 616 C CA . THR A 1 81 ? 6.356 3.597 -3.166 1.00 97.69 81 THR A CA 1
ATOM 617 C C . THR A 1 81 ? 5.690 3.165 -4.476 1.00 97.69 81 THR A C 1
ATOM 619 O O . THR A 1 81 ? 6.273 3.272 -5.552 1.00 97.69 81 THR A O 1
ATOM 622 N N . ARG A 1 82 ? 4.449 2.669 -4.391 1.00 97.25 82 ARG A N 1
ATOM 623 C CA . ARG A 1 82 ? 3.720 2.086 -5.519 1.00 97.25 82 ARG A CA 1
ATOM 624 C C . ARG A 1 82 ? 3.558 3.092 -6.672 1.00 97.25 82 ARG A C 1
ATOM 626 O O . ARG A 1 82 ? 3.377 4.283 -6.396 1.00 97.25 82 ARG A O 1
ATOM 633 N N . PRO A 1 83 ? 3.538 2.617 -7.933 1.00 97.88 83 PRO A N 1
ATOM 634 C CA . PRO A 1 83 ? 3.358 3.478 -9.097 1.00 97.88 83 PRO A CA 1
ATOM 635 C C . PRO A 1 83 ? 2.105 4.348 -9.018 1.00 97.88 83 PRO A C 1
ATOM 637 O O . PRO A 1 83 ? 1.113 3.985 -8.377 1.00 97.88 83 PRO A O 1
ATOM 640 N N . THR A 1 84 ? 2.118 5.476 -9.721 1.00 97.25 84 THR A N 1
ATOM 641 C CA . THR A 1 84 ? 1.027 6.458 -9.699 1.00 97.25 84 THR A CA 1
ATOM 642 C C . THR A 1 84 ? -0.310 5.842 -10.113 1.00 97.25 84 THR A C 1
ATOM 644 O O . THR A 1 84 ? -1.327 6.120 -9.477 1.00 97.25 84 THR A O 1
ATOM 647 N N . VAL A 1 85 ? -0.317 4.932 -11.094 1.00 96.62 85 VAL A N 1
ATOM 648 C CA . VAL A 1 85 ? -1.533 4.200 -11.494 1.00 96.62 85 VAL A CA 1
ATOM 649 C C . VAL A 1 85 ? -2.109 3.356 -10.347 1.00 96.62 85 VAL A C 1
ATOM 651 O O . VAL A 1 85 ? -3.319 3.345 -10.132 1.00 96.62 85 VAL A O 1
ATOM 654 N N . CYS A 1 86 ? -1.251 2.732 -9.533 1.00 96.69 86 CYS A N 1
ATOM 655 C CA . CYS A 1 86 ? -1.657 1.950 -8.364 1.00 96.69 86 CYS A CA 1
ATOM 656 C C . CYS A 1 86 ? -2.164 2.836 -7.222 1.00 96.69 86 CYS A C 1
ATOM 658 O O . CYS A 1 86 ? -3.018 2.410 -6.451 1.00 96.69 86 CYS A O 1
ATOM 660 N N . VAL A 1 87 ? -1.632 4.056 -7.078 1.00 95.81 87 VAL A N 1
ATOM 661 C CA . VAL A 1 87 ? -2.173 5.051 -6.136 1.00 95.81 87 VAL A CA 1
ATOM 662 C C . VAL A 1 87 ? -3.549 5.535 -6.592 1.00 95.81 87 VAL A C 1
ATOM 664 O O . VAL A 1 87 ? -4.400 5.801 -5.747 1.00 95.81 87 VAL A O 1
ATOM 667 N N . GLY A 1 88 ? -3.758 5.649 -7.906 1.00 94.62 88 GLY A N 1
ATOM 668 C CA . GLY A 1 88 ? -5.024 6.059 -8.507 1.00 94.62 88 GLY A CA 1
ATOM 669 C C . GLY A 1 88 ? -6.172 5.086 -8.240 1.00 94.62 88 GLY A C 1
ATOM 670 O O . GLY A 1 88 ? -7.294 5.547 -8.048 1.00 94.62 88 GLY A O 1
ATOM 671 N N . LEU A 1 89 ? -5.885 3.784 -8.152 1.00 94.50 89 LEU A N 1
ATOM 672 C CA . LEU A 1 89 ? -6.848 2.749 -7.769 1.00 94.50 89 LEU A CA 1
ATOM 673 C C . LEU A 1 89 ? -7.255 2.920 -6.294 1.00 94.50 89 LEU A C 1
ATOM 675 O O . LEU A 1 89 ? -6.490 2.605 -5.376 1.00 94.50 89 LEU A O 1
ATOM 679 N N . GLN A 1 90 ? -8.448 3.461 -6.060 1.00 94.44 90 GLN A N 1
ATOM 680 C CA . GLN A 1 90 ? -8.941 3.756 -4.718 1.00 94.44 90 GLN A CA 1
ATOM 681 C C . GLN A 1 90 ? -9.575 2.512 -4.100 1.00 94.44 90 GLN A C 1
ATOM 683 O O . GLN A 1 90 ? -10.250 1.730 -4.766 1.00 94.44 90 GLN A O 1
ATOM 688 N N . ALA A 1 91 ? -9.394 2.340 -2.790 1.00 95.31 91 ALA A N 1
ATOM 689 C CA . ALA A 1 91 ? -10.079 1.276 -2.068 1.00 95.31 91 ALA A CA 1
ATOM 690 C C . ALA A 1 91 ? -11.596 1.386 -2.284 1.00 95.31 91 ALA A C 1
ATOM 692 O O . ALA A 1 91 ? -12.161 2.476 -2.213 1.00 95.31 91 ALA A O 1
ATOM 693 N N . GLY A 1 92 ? -12.237 0.252 -2.567 1.00 94.44 92 GLY A N 1
ATOM 694 C CA . GLY A 1 92 ? -13.684 0.175 -2.771 1.00 94.44 92 GLY A CA 1
ATOM 695 C C . GLY A 1 92 ? -14.191 0.659 -4.132 1.00 94.44 92 GLY A C 1
ATOM 696 O O . GLY A 1 92 ? -15.389 0.535 -4.377 1.00 94.44 92 GLY A O 1
ATOM 697 N N . ASP A 1 93 ? -13.329 1.159 -5.026 1.00 95.06 93 ASP A N 1
ATOM 698 C CA . ASP A 1 93 ? -13.749 1.488 -6.390 1.00 95.06 93 ASP A CA 1
ATOM 699 C C . ASP A 1 93 ? -14.165 0.237 -7.194 1.00 95.06 93 ASP A C 1
ATOM 701 O O . ASP A 1 93 ? -13.899 -0.907 -6.810 1.00 95.06 93 ASP A O 1
ATOM 705 N N . GLU A 1 94 ? -14.860 0.442 -8.319 1.00 95.75 94 GLU A N 1
ATOM 706 C CA . GLU A 1 94 ? -15.398 -0.664 -9.125 1.00 95.75 94 GLU A CA 1
ATOM 707 C C . GLU A 1 94 ? -14.303 -1.627 -9.611 1.00 95.75 94 GLU A C 1
ATOM 709 O O . GLU A 1 94 ? -14.518 -2.840 -9.637 1.00 95.75 94 GLU A O 1
ATOM 714 N N . GLN A 1 95 ? -13.122 -1.106 -9.961 1.00 95.06 95 GLN A N 1
ATOM 715 C CA . GLN A 1 95 ? -12.002 -1.917 -10.445 1.00 95.06 95 GLN A CA 1
ATOM 716 C C . GLN A 1 95 ? -11.395 -2.761 -9.320 1.00 95.06 95 GLN A C 1
ATOM 718 O O . GLN A 1 95 ? -11.092 -3.938 -9.521 1.00 95.06 95 GLN A O 1
ATOM 723 N N . TRP A 1 96 ? -11.268 -2.202 -8.119 1.00 95.19 96 TRP A N 1
ATOM 724 C CA . TRP A 1 96 ? -10.813 -2.910 -6.933 1.00 95.19 96 TRP A CA 1
ATOM 725 C C . TRP A 1 96 ? -11.794 -4.011 -6.544 1.00 95.19 96 TRP A C 1
ATOM 727 O O . TRP A 1 96 ? -11.385 -5.147 -6.303 1.00 95.19 96 TRP A O 1
ATOM 737 N N . GLN A 1 97 ? -13.092 -3.702 -6.483 1.00 96.56 97 GLN A N 1
ATOM 738 C CA . GLN A 1 97 ? -14.117 -4.685 -6.125 1.00 96.56 97 GLN A CA 1
ATOM 739 C C . GLN A 1 97 ? -14.184 -5.821 -7.154 1.00 96.56 97 GLN A C 1
ATOM 741 O O . GLN A 1 97 ? -14.317 -6.986 -6.773 1.00 96.56 97 GLN A O 1
ATOM 746 N N . ALA A 1 98 ? -14.017 -5.512 -8.445 1.00 96.50 98 ALA A N 1
ATOM 747 C CA . ALA A 1 98 ? -13.883 -6.524 -9.488 1.00 96.50 98 ALA A CA 1
ATOM 748 C C . ALA A 1 98 ? -12.646 -7.410 -9.263 1.00 96.50 98 ALA A C 1
ATOM 750 O O . ALA A 1 98 ? -12.778 -8.631 -9.232 1.00 96.50 98 ALA A O 1
ATOM 751 N N . ALA A 1 99 ? -11.478 -6.817 -8.994 1.00 96.00 99 ALA A N 1
ATOM 752 C CA . ALA A 1 99 ? -10.258 -7.574 -8.712 1.00 96.00 99 ALA A CA 1
ATOM 753 C C . ALA A 1 99 ? -10.402 -8.485 -7.478 1.00 96.00 99 ALA A C 1
ATOM 755 O O . ALA A 1 99 ? -9.942 -9.625 -7.494 1.00 96.00 99 ALA A O 1
ATOM 756 N N . ARG A 1 100 ? -11.077 -8.020 -6.416 1.00 97.25 100 ARG A N 1
ATOM 757 C CA . ARG A 1 100 ? -11.388 -8.846 -5.234 1.00 97.25 100 ARG A CA 1
ATOM 758 C C . ARG A 1 100 ? -12.263 -10.035 -5.592 1.00 97.25 100 ARG A C 1
ATOM 760 O O . ARG A 1 100 ? -11.954 -11.155 -5.197 1.00 97.25 100 ARG A O 1
ATOM 767 N N . LYS A 1 101 ? -13.326 -9.796 -6.356 1.00 97.38 101 LYS A N 1
ATOM 768 C CA . LYS A 1 101 ? -14.234 -10.848 -6.810 1.00 97.38 101 LYS A CA 1
ATOM 769 C C . LYS A 1 101 ? -13.502 -11.899 -7.647 1.00 97.38 101 LYS A C 1
ATOM 771 O O . LYS A 1 101 ? -13.705 -13.089 -7.418 1.00 97.38 101 LYS A O 1
ATOM 776 N N . ASP A 1 102 ? -12.643 -11.475 -8.569 1.00 95.94 102 ASP A N 1
ATOM 777 C CA . ASP A 1 102 ? -11.849 -12.380 -9.409 1.00 95.94 102 ASP A CA 1
ATOM 778 C C . ASP A 1 102 ? -10.845 -13.197 -8.580 1.00 95.94 102 ASP A C 1
ATOM 780 O O . ASP A 1 102 ? -10.609 -14.370 -8.868 1.00 95.94 102 ASP A O 1
ATOM 784 N N . ALA A 1 103 ? -10.328 -12.614 -7.494 1.00 95.25 103 ALA A N 1
ATOM 785 C CA . ALA A 1 103 ? -9.495 -13.289 -6.500 1.00 95.25 103 ALA A CA 1
ATOM 786 C C . ALA A 1 103 ? -10.286 -14.185 -5.518 1.00 95.25 103 ALA A C 1
ATOM 788 O O . ALA A 1 103 ? -9.688 -14.812 -4.642 1.00 95.25 103 ALA A O 1
ATOM 789 N N . GLY A 1 104 ? -11.620 -14.247 -5.622 1.00 96.00 104 GLY A N 1
ATOM 790 C CA . GLY A 1 104 ? -12.478 -15.006 -4.706 1.00 96.00 104 GLY A CA 1
ATOM 791 C C . GLY A 1 104 ? -12.572 -14.414 -3.294 1.00 96.00 104 GLY A C 1
ATOM 792 O O . GLY A 1 104 ? -12.857 -15.144 -2.346 1.00 96.00 104 GLY A O 1
ATOM 793 N N . LEU A 1 105 ? -12.310 -13.115 -3.142 1.00 96.38 105 LEU A N 1
ATOM 794 C CA . LEU A 1 105 ? -12.421 -12.388 -1.881 1.00 96.3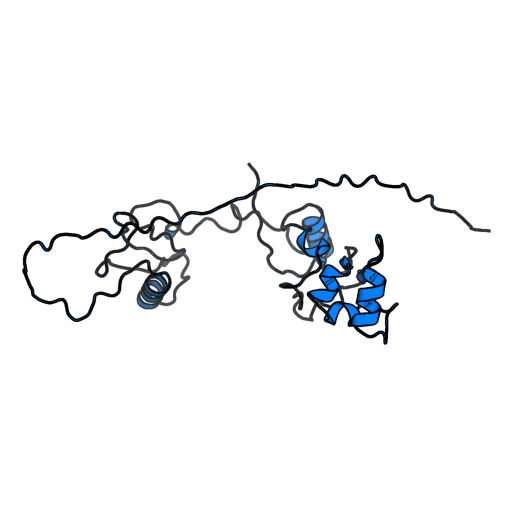8 105 LEU A CA 1
ATOM 795 C C . LEU A 1 105 ? -13.806 -11.756 -1.733 1.00 96.38 105 LEU A C 1
ATOM 797 O O . LEU A 1 105 ? -14.410 -11.299 -2.705 1.00 96.38 105 LEU A O 1
ATOM 801 N N . GLU A 1 106 ? -14.268 -11.659 -0.488 1.00 96.88 106 GLU A N 1
ATOM 802 C CA . GLU A 1 106 ? -15.480 -10.910 -0.159 1.00 96.88 106 GLU A CA 1
ATOM 803 C C . GLU A 1 106 ? -15.334 -9.428 -0.545 1.00 96.88 106 GLU A C 1
ATOM 805 O O . GLU A 1 106 ? -14.226 -8.876 -0.448 1.00 96.88 106 GLU A O 1
ATOM 810 N N . PRO A 1 107 ? -16.424 -8.751 -0.948 1.00 96.88 107 PRO A N 1
ATOM 811 C CA . PRO A 1 107 ? -16.403 -7.319 -1.219 1.00 96.88 107 PRO A CA 1
ATOM 812 C C . PRO A 1 107 ? -15.830 -6.529 -0.042 1.00 96.88 107 PRO A C 1
ATOM 814 O O . PRO A 1 107 ? -16.072 -6.848 1.123 1.00 96.88 107 PRO A O 1
ATOM 817 N N . LEU A 1 108 ? -15.060 -5.485 -0.342 1.00 95.38 108 LEU A N 1
ATOM 818 C CA . LEU A 1 108 ? -14.602 -4.571 0.697 1.00 95.38 108 LEU A CA 1
ATOM 819 C C . LEU A 1 108 ? -15.810 -3.768 1.186 1.00 95.38 108 LEU A C 1
ATOM 821 O O . LEU A 1 108 ? -16.473 -3.124 0.375 1.00 95.38 108 LEU A O 1
ATOM 825 N N . LEU A 1 109 ? -16.089 -3.808 2.486 1.00 94.06 109 LEU A N 1
ATOM 826 C CA . LEU A 1 109 ? -17.160 -3.015 3.090 1.00 94.06 109 LEU A CA 1
ATOM 827 C C . LEU A 1 109 ? -16.706 -1.561 3.282 1.00 94.06 109 LEU A C 1
ATOM 829 O O . LEU A 1 109 ? -15.510 -1.327 3.474 1.00 94.06 109 LEU A O 1
ATOM 833 N N . PRO A 1 110 ? -17.611 -0.574 3.264 1.00 92.88 110 PRO A N 1
ATOM 834 C CA . PRO A 1 110 ? -17.263 0.789 3.643 1.00 92.88 110 PRO A CA 1
ATOM 835 C C . PRO A 1 110 ? -16.901 0.854 5.132 1.00 92.88 110 PRO A C 1
ATOM 837 O O . PRO A 1 110 ? -17.413 0.084 5.941 1.00 92.88 110 PRO A O 1
ATOM 840 N N . LEU A 1 111 ? -16.055 1.809 5.527 1.00 86.31 111 LEU A N 1
ATOM 841 C CA . LEU A 1 111 ? -15.618 2.001 6.918 1.00 86.31 111 LEU A CA 1
ATOM 842 C C . LEU A 1 111 ? -16.788 2.147 7.903 1.00 86.31 111 LEU A C 1
ATOM 844 O O . LEU A 1 111 ? -16.666 1.766 9.061 1.00 86.31 111 LEU A O 1
ATOM 848 N N . SER A 1 112 ? -17.930 2.670 7.450 1.00 80.69 112 SER A N 1
ATOM 849 C CA . SER A 1 112 ? -19.154 2.767 8.255 1.00 80.69 112 SER A CA 1
ATOM 850 C C . SER A 1 112 ? -19.780 1.414 8.607 1.00 80.69 112 SER A C 1
ATOM 852 O O . SER A 1 112 ? -20.569 1.345 9.544 1.00 80.69 112 SER A O 1
ATOM 854 N N . GLU A 1 113 ? -19.462 0.361 7.853 1.00 81.94 113 GLU A N 1
ATOM 855 C CA . GLU A 1 113 ? -20.026 -0.987 7.983 1.00 81.94 113 GLU A CA 1
ATOM 856 C C . GLU A 1 113 ? -18.995 -2.038 8.417 1.00 81.94 113 GLU A C 1
ATOM 858 O O . GLU A 1 113 ? -19.378 -3.146 8.786 1.00 81.94 113 GLU A O 1
ATOM 863 N N . GLN A 1 114 ? -17.698 -1.708 8.439 1.00 74.56 114 GLN A N 1
ATOM 864 C CA . GLN A 1 114 ? -16.605 -2.610 8.850 1.00 74.56 114 GLN A CA 1
ATOM 865 C C . GLN A 1 114 ? -16.595 -2.966 10.357 1.00 74.56 114 GLN A C 1
ATOM 867 O O . GLN A 1 114 ? -15.617 -3.498 10.881 1.00 74.56 114 GLN A O 1
ATOM 872 N N . GLY A 1 115 ? -17.701 -2.723 11.054 1.00 66.19 115 GLY A N 1
ATOM 873 C CA . GLY A 1 115 ? -17.905 -2.993 12.468 1.00 66.19 115 GLY A CA 1
ATOM 874 C C . GLY A 1 115 ? -18.604 -1.808 13.108 1.00 66.19 115 GLY A C 1
ATOM 875 O O . GLY A 1 115 ? -18.167 -0.667 12.962 1.00 66.19 115 GLY A O 1
ATOM 876 N N . GLU A 1 116 ? -19.703 -2.061 13.819 1.00 62.22 116 GLU A N 1
ATOM 877 C CA . GLU A 1 116 ? -20.265 -1.044 14.699 1.00 62.22 116 GLU A CA 1
ATOM 878 C C . GLU A 1 116 ? -19.156 -0.561 15.641 1.00 62.22 116 GLU A C 1
ATOM 880 O O . GLU A 1 116 ? -18.515 -1.367 16.319 1.00 62.22 116 GLU A O 1
ATOM 885 N N . LEU A 1 117 ? -18.920 0.753 15.666 1.00 68.25 117 LEU A N 1
ATOM 886 C CA . LEU A 1 117 ? -18.060 1.403 16.653 1.00 68.25 117 LEU A CA 1
ATOM 887 C C . LEU A 1 117 ? -18.338 0.788 18.043 1.00 68.25 117 LEU A C 1
ATOM 889 O O . LEU A 1 117 ? -19.513 0.715 18.436 1.00 68.25 117 LEU A O 1
ATOM 893 N N . CYS A 1 118 ? -17.289 0.365 18.785 1.00 74.12 118 CYS A N 1
ATOM 894 C CA . CYS A 1 118 ? -17.424 -0.028 20.211 1.00 74.12 118 CYS A CA 1
ATOM 895 C C . CYS A 1 118 ? -18.264 1.057 20.887 1.00 74.12 118 CYS A C 1
ATOM 897 O O . CYS A 1 118 ? -18.164 2.227 20.519 1.00 74.12 118 CYS A O 1
ATOM 899 N N . GLU A 1 119 ? -19.047 0.741 21.914 1.00 74.00 119 GLU A N 1
ATOM 900 C CA . GLU A 1 119 ? -19.771 1.801 22.628 1.00 74.00 119 GLU A CA 1
ATOM 901 C C . GLU A 1 119 ? -18.835 2.913 23.143 1.00 74.00 119 GLU A C 1
ATOM 903 O O . GLU A 1 119 ? -19.254 4.065 23.205 1.00 74.00 119 GLU A O 1
ATOM 908 N N . CYS A 1 120 ? -17.550 2.614 23.396 1.00 78.12 120 CYS A N 1
ATOM 909 C CA . CYS A 1 120 ? -16.536 3.628 23.729 1.00 78.12 120 CYS A CA 1
ATOM 910 C C . CYS A 1 120 ? -16.207 4.625 22.605 1.00 78.12 120 CYS A C 1
ATOM 912 O O . CYS A 1 120 ? -15.665 5.693 22.876 1.00 78.12 120 CYS A O 1
ATOM 914 N N . GLU A 1 121 ? -16.510 4.280 21.357 1.00 77.12 121 GLU A N 1
ATOM 915 C CA . GLU A 1 121 ? -16.283 5.096 20.163 1.00 77.12 121 GLU A CA 1
ATOM 916 C C . GLU A 1 121 ? -17.543 5.892 19.770 1.00 77.12 121 GLU A C 1
ATOM 918 O O . GLU A 1 121 ? -17.491 6.752 18.892 1.00 77.12 121 GLU A O 1
ATOM 923 N N . LYS A 1 122 ? -18.686 5.649 20.429 1.00 80.44 122 LYS A N 1
ATOM 924 C CA . LYS A 1 122 ? -19.902 6.453 20.254 1.00 80.44 122 LYS A CA 1
ATOM 925 C C . LYS A 1 122 ? -19.807 7.731 21.111 1.00 80.44 122 LYS A C 1
ATOM 927 O O . LYS A 1 122 ? -19.295 7.675 22.231 1.00 80.44 122 LYS A O 1
ATOM 932 N N . PRO A 1 123 ? -20.311 8.891 20.642 1.00 77.56 123 PRO A N 1
ATOM 933 C CA . PRO A 1 123 ? -20.343 10.112 21.447 1.00 77.56 123 PRO A CA 1
ATOM 934 C C . PRO A 1 123 ? -21.074 9.886 22.780 1.00 77.56 123 PRO A C 1
ATOM 936 O O . PRO A 1 123 ? -22.219 9.436 22.796 1.00 77.56 123 PRO A O 1
ATOM 939 N N . GLY A 1 124 ? -20.425 10.206 23.901 1.00 77.25 124 GLY A N 1
ATOM 940 C CA . GLY A 1 124 ? -20.946 9.951 25.245 1.00 77.25 124 GLY A CA 1
ATOM 941 C C . GLY A 1 124 ? -20.054 10.537 26.341 1.00 77.25 124 GLY A C 1
ATOM 942 O O . GLY A 1 124 ? -19.034 11.160 26.057 1.00 77.25 124 GLY A O 1
ATOM 943 N N . HIS A 1 125 ? -20.439 10.338 27.604 1.00 71.44 125 HIS A N 1
ATOM 944 C CA . HIS A 1 125 ? -19.764 10.948 28.761 1.00 71.44 125 HIS A CA 1
ATOM 945 C C . HIS A 1 125 ? -18.293 10.511 28.931 1.00 71.44 125 HIS A C 1
ATOM 947 O O . HIS A 1 125 ? -17.489 11.271 29.458 1.00 71.44 125 HIS A O 1
ATOM 953 N N . PHE A 1 126 ? -17.928 9.323 28.439 1.00 78.75 126 PHE A N 1
ATOM 954 C CA . PHE A 1 126 ? -16.588 8.732 28.586 1.00 78.75 126 PHE A CA 1
ATOM 955 C C . PHE A 1 126 ? -15.799 8.648 27.268 1.00 78.75 126 PHE A C 1
ATOM 957 O O . PHE A 1 126 ? -14.901 7.817 27.124 1.00 78.75 126 PHE A O 1
ATOM 964 N N . HIS A 1 127 ? -16.145 9.477 26.282 1.00 80.31 127 HIS A N 1
ATOM 965 C CA . HIS A 1 127 ? -15.511 9.451 24.968 1.00 80.31 127 HIS A CA 1
ATOM 966 C C . HIS A 1 127 ? -14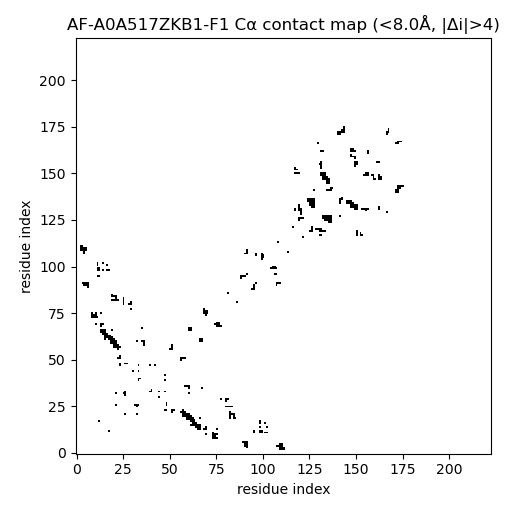.153 10.174 24.991 1.00 80.31 127 HIS A C 1
ATOM 968 O O . HIS A 1 127 ? -14.078 11.394 24.832 1.00 80.31 127 HIS A O 1
ATOM 974 N N . SER A 1 128 ? -13.069 9.406 25.129 1.00 87.25 128 SER A N 1
ATOM 975 C CA . SER A 1 128 ? -11.682 9.905 25.114 1.00 87.25 128 SER A CA 1
ATOM 976 C C . SER A 1 128 ? -11.221 10.421 23.739 1.00 87.25 128 SER A C 1
ATOM 978 O O . SER A 1 128 ? -10.221 11.134 23.633 1.00 87.25 128 SER A O 1
ATOM 980 N N . GLY A 1 129 ? -11.934 10.048 22.668 1.00 86.81 129 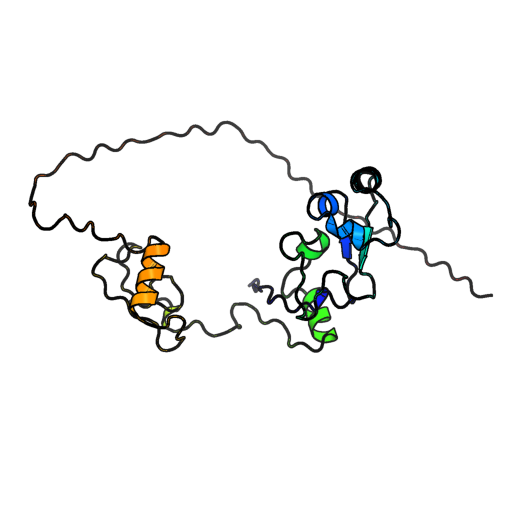GLY A N 1
ATOM 981 C CA . GLY A 1 129 ? -11.498 10.246 21.284 1.00 86.81 129 GLY A CA 1
ATOM 982 C C . GLY A 1 129 ? -10.421 9.263 20.822 1.00 86.81 129 GLY A C 1
ATOM 983 O O . GLY A 1 129 ? -9.913 9.418 19.713 1.00 86.81 129 GLY A O 1
ATOM 984 N N . VAL A 1 130 ? -10.071 8.267 21.643 1.00 89.06 130 VAL A N 1
ATOM 985 C CA . VAL A 1 130 ? -9.150 7.185 21.289 1.00 89.06 130 VAL A CA 1
ATOM 986 C C . VAL A 1 130 ? -9.909 5.852 21.325 1.00 89.06 130 VAL A C 1
ATOM 988 O O . VAL A 1 130 ? -10.407 5.468 22.387 1.00 89.06 130 VAL A O 1
ATOM 991 N N . PRO A 1 131 ? -10.020 5.140 20.186 1.00 88.19 131 PRO A N 1
ATOM 992 C CA . PRO A 1 131 ? -10.726 3.864 20.105 1.00 88.19 131 PRO A CA 1
ATOM 993 C C . PRO A 1 131 ? -10.271 2.863 21.166 1.00 88.19 131 PRO A C 1
ATOM 995 O O . PRO A 1 131 ? -9.086 2.559 21.272 1.00 88.19 131 PRO A O 1
ATOM 998 N N . GLY A 1 132 ? -11.218 2.317 21.927 1.00 89.88 132 GLY A N 1
ATOM 999 C CA . GLY A 1 132 ? -10.955 1.328 22.973 1.00 89.88 132 GLY A CA 1
ATOM 1000 C C . GLY A 1 132 ? -10.609 1.882 24.353 1.00 89.88 132 GLY A C 1
ATOM 1001 O O . GLY A 1 132 ? -10.307 1.078 25.233 1.00 89.88 132 GLY A O 1
ATOM 1002 N N . ILE A 1 133 ? -10.677 3.201 24.564 1.00 93.19 133 ILE A N 1
ATOM 1003 C CA . ILE A 1 133 ? -10.368 3.838 25.852 1.00 93.19 133 ILE A CA 1
ATOM 1004 C C . ILE A 1 133 ? -11.557 4.662 26.351 1.00 93.19 133 ILE A C 1
ATOM 1006 O O . ILE A 1 133 ? -12.026 5.577 25.669 1.00 93.19 133 ILE A O 1
ATOM 1010 N N . LEU A 1 134 ? -11.995 4.373 27.573 1.00 93.50 134 LEU A N 1
ATOM 1011 C CA . LEU A 1 134 ? -13.018 5.100 28.313 1.00 93.50 134 LEU A CA 1
ATOM 1012 C C . LEU A 1 134 ? -12.338 6.067 29.287 1.00 93.50 134 LEU A C 1
ATOM 1014 O O . LEU A 1 134 ? -11.633 5.648 30.204 1.00 93.50 134 LEU A O 1
ATOM 1018 N N . ALA A 1 135 ? -12.536 7.369 29.086 1.00 93.25 135 ALA A N 1
ATOM 1019 C CA . ALA A 1 135 ? -12.010 8.397 29.981 1.00 93.25 135 ALA A CA 1
ATOM 1020 C C . ALA A 1 135 ? -12.902 9.640 29.957 1.00 93.25 135 ALA A C 1
ATOM 1022 O O . ALA A 1 135 ? -13.458 9.999 28.916 1.00 93.25 135 ALA A O 1
ATOM 1023 N N . HIS A 1 136 ? -13.023 10.312 31.102 1.00 90.50 136 HIS A N 1
ATOM 1024 C CA . HIS A 1 136 ? -13.732 11.585 31.175 1.00 90.50 136 HIS A CA 1
ATOM 1025 C C . HIS A 1 136 ? -12.884 12.697 30.544 1.00 90.50 136 HIS A C 1
ATOM 1027 O O . HIS A 1 136 ? -11.711 12.865 30.885 1.00 90.50 136 HIS A O 1
ATOM 1033 N N . VAL A 1 137 ? -13.483 13.450 29.620 1.00 88.69 137 VAL A N 1
ATOM 1034 C CA . VAL A 1 137 ? -12.831 14.564 28.923 1.00 88.69 137 VAL A CA 1
ATOM 1035 C C . VAL A 1 137 ? -13.501 15.867 29.332 1.00 88.69 137 VAL A C 1
ATOM 1037 O O . VAL A 1 137 ? -14.689 16.065 29.086 1.00 88.69 137 VAL A O 1
ATOM 1040 N N . GLU A 1 138 ? -12.719 16.797 29.872 1.00 86.38 138 GLU A N 1
ATOM 1041 C CA . GLU A 1 138 ? -13.163 18.155 30.182 1.00 86.38 138 GLU A CA 1
ATOM 1042 C C . GLU A 1 138 ? -12.390 19.149 29.314 1.00 86.38 138 GLU A C 1
ATOM 1044 O O . GLU A 1 138 ? -11.160 19.149 29.273 1.00 86.38 138 GLU A O 1
ATOM 1049 N N . ASN A 1 139 ? -13.103 20.005 28.575 1.00 85.94 139 ASN A N 1
ATOM 1050 C CA . ASN A 1 139 ? -12.497 21.016 27.695 1.00 85.94 139 ASN A CA 1
ATOM 1051 C C . ASN A 1 139 ? -11.483 20.442 26.678 1.00 85.94 139 ASN A C 1
ATOM 1053 O O . ASN A 1 139 ? -10.481 21.076 26.350 1.00 85.94 139 ASN A O 1
ATOM 1057 N N . GLY A 1 140 ? -11.735 19.225 26.182 1.00 83.75 140 GLY A N 1
ATOM 1058 C CA . GLY A 1 140 ? -10.884 18.555 25.192 1.00 83.75 140 GLY A CA 1
ATOM 1059 C C . GLY A 1 140 ? -9.583 17.963 25.746 1.00 83.75 140 GLY A C 1
ATOM 1060 O O . GLY A 1 140 ? -8.758 17.498 24.958 1.00 83.75 140 GLY A O 1
ATOM 1061 N N . LYS A 1 141 ? -9.392 17.965 27.071 1.00 86.94 141 LYS A N 1
ATOM 1062 C CA . LYS A 1 141 ? -8.250 17.348 27.756 1.00 86.94 141 LYS A CA 1
ATOM 1063 C C . LYS A 1 141 ? -8.721 16.334 28.796 1.00 86.94 141 LYS A C 1
ATOM 1065 O O . LYS A 1 141 ? -9.816 16.452 29.341 1.00 86.94 141 LYS A O 1
ATOM 1070 N N . ILE A 1 142 ? -7.884 15.337 29.058 1.00 92.38 142 ILE A N 1
ATOM 1071 C CA . ILE A 1 142 ? -8.097 14.356 30.122 1.00 92.38 142 ILE A CA 1
ATOM 1072 C C . ILE A 1 142 ? -7.244 14.811 31.307 1.00 92.38 142 ILE A C 1
ATOM 1074 O O . ILE A 1 142 ? -6.053 15.082 31.140 1.00 92.38 142 ILE A O 1
ATOM 1078 N N . ALA A 1 143 ? -7.854 14.960 32.483 1.00 91.00 143 ALA A N 1
ATOM 1079 C CA . ALA A 1 143 ? -7.122 15.354 33.684 1.00 91.00 143 ALA A CA 1
ATOM 1080 C C . ALA A 1 143 ? -6.080 14.282 34.059 1.00 91.00 143 ALA A C 1
ATOM 1082 O O . ALA A 1 143 ? -6.273 13.097 33.783 1.00 91.00 143 ALA A O 1
ATOM 1083 N N . ALA A 1 144 ? -4.964 14.682 34.673 1.00 89.69 144 ALA A N 1
ATOM 1084 C CA . ALA A 1 144 ? -3.867 13.759 34.995 1.00 89.69 144 ALA A CA 1
ATOM 1085 C C . ALA A 1 144 ? -4.284 12.636 35.964 1.00 89.69 144 ALA A C 1
ATOM 1087 O O . ALA A 1 144 ? -3.768 11.515 35.892 1.00 89.69 144 ALA A O 1
ATOM 1088 N N . ASP A 1 145 ? -5.240 12.952 36.833 1.00 90.69 145 ASP A N 1
ATOM 1089 C CA . ASP A 1 145 ? -5.880 12.098 37.829 1.00 90.69 145 ASP A CA 1
ATOM 1090 C C . ASP A 1 145 ? -7.194 11.464 37.338 1.00 90.69 145 ASP A C 1
ATOM 1092 O O . ASP A 1 145 ? -7.835 10.723 38.085 1.00 90.69 145 ASP A O 1
ATOM 1096 N N . ALA A 1 146 ? -7.608 11.722 36.091 1.00 92.38 146 ALA A N 1
ATOM 1097 C CA . ALA A 1 146 ? -8.820 11.130 35.546 1.00 92.38 146 ALA A CA 1
ATOM 1098 C C . ALA A 1 146 ? -8.701 9.601 35.504 1.00 92.38 146 ALA A C 1
ATOM 1100 O O . ALA A 1 146 ? -7.678 9.037 35.102 1.00 92.38 146 ALA A O 1
ATOM 1101 N N . LYS A 1 147 ? -9.790 8.925 35.875 1.00 94.81 147 LYS A N 1
ATOM 1102 C CA . LYS A 1 147 ? -9.900 7.474 35.738 1.00 94.81 147 LYS A CA 1
ATOM 1103 C C . LYS A 1 147 ? -9.898 7.110 34.250 1.00 94.81 147 LYS A C 1
ATOM 1105 O O . LYS A 1 147 ? -10.715 7.626 33.485 1.00 94.81 147 LYS A O 1
ATOM 1110 N N . VAL A 1 148 ? -8.981 6.228 33.866 1.00 95.50 148 VAL A N 1
ATOM 1111 C CA . VAL A 1 148 ? -8.864 5.671 32.516 1.00 95.50 148 VAL A CA 1
ATOM 1112 C C . VAL A 1 148 ? -9.137 4.179 32.609 1.00 95.50 148 VAL A C 1
ATOM 1114 O O . VAL A 1 148 ? -8.494 3.493 33.396 1.00 95.50 148 VAL A O 1
ATOM 1117 N N . GLU A 1 149 ? -10.084 3.697 31.814 1.00 95.69 149 GLU A N 1
ATOM 1118 C CA . GLU A 1 149 ? -10.448 2.282 31.724 1.00 95.69 149 GLU A CA 1
ATOM 1119 C C . GLU A 1 149 ? -10.419 1.849 30.256 1.00 95.69 149 GLU A C 1
ATOM 1121 O O . GLU A 1 149 ? -10.713 2.633 29.347 1.00 95.69 149 GLU A O 1
ATOM 1126 N N . ARG A 1 150 ? -10.076 0.594 29.986 1.00 94.81 150 ARG A N 1
ATOM 1127 C CA . ARG A 1 150 ? -10.212 0.022 28.639 1.00 94.81 150 ARG A CA 1
ATOM 1128 C C . ARG A 1 150 ? -11.686 -0.287 28.306 1.00 94.81 150 ARG A C 1
ATOM 1130 O O . ARG A 1 150 ? -12.471 -0.627 29.184 1.00 94.81 150 ARG A O 1
ATOM 1137 N N . CYS A 1 151 ? -12.079 -0.233 27.025 1.00 91.88 151 CYS A N 1
ATOM 1138 C CA . CYS A 1 151 ? -13.380 -0.769 26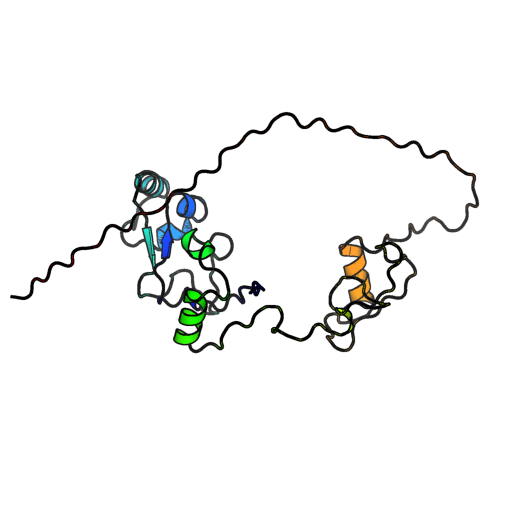.563 1.00 91.88 151 CYS A CA 1
ATOM 1139 C C . CYS A 1 151 ? -13.298 -2.303 26.622 1.00 91.88 151 CYS A C 1
ATOM 1141 O O . CYS A 1 151 ? -12.729 -2.914 25.713 1.00 91.88 151 CYS A O 1
ATOM 1143 N N . ASP A 1 152 ? -13.892 -2.930 27.640 1.00 90.56 152 ASP A N 1
ATOM 1144 C CA . ASP A 1 152 ? -13.947 -4.399 27.762 1.00 90.56 152 ASP A CA 1
ATOM 1145 C C . ASP A 1 152 ? -14.654 -5.074 26.572 1.00 90.56 152 ASP A C 1
ATOM 1147 O O . ASP A 1 152 ? -14.394 -6.237 26.273 1.00 90.56 152 ASP A O 1
ATOM 1151 N N . LEU A 1 153 ? -15.512 -4.341 25.851 1.00 84.88 153 LEU A N 1
ATOM 1152 C CA . LEU A 1 153 ? -16.221 -4.848 24.673 1.00 84.88 153 LEU A CA 1
ATOM 1153 C C . LEU A 1 153 ? -15.307 -5.051 23.454 1.00 84.88 153 LEU A C 1
ATOM 1155 O O . LEU A 1 153 ? -15.454 -6.048 22.755 1.00 84.88 153 LEU A O 1
ATOM 1159 N N . CYS A 1 154 ? -14.373 -4.130 23.178 1.00 85.06 154 CYS A N 1
ATOM 1160 C CA . CYS A 1 154 ? -13.449 -4.281 22.039 1.00 85.06 154 CYS A CA 1
ATOM 1161 C C . CYS A 1 154 ? -12.086 -4.852 22.428 1.00 85.06 154 CYS A C 1
ATOM 1163 O O . CYS A 1 154 ? -11.344 -5.259 21.540 1.00 85.06 154 CYS A O 1
ATOM 1165 N N . ALA A 1 155 ? -11.739 -4.840 23.721 1.00 88.62 155 ALA A N 1
ATOM 1166 C CA . ALA A 1 155 ? -10.495 -5.383 24.264 1.00 88.62 155 ALA A CA 1
ATOM 1167 C C . ALA A 1 155 ? -9.223 -4.970 23.485 1.00 88.62 155 ALA A C 1
ATOM 1169 O O . ALA A 1 155 ? -8.249 -5.720 23.437 1.00 88.62 155 ALA A O 1
ATOM 1170 N N . ARG A 1 156 ? -9.210 -3.764 22.887 1.00 88.94 156 ARG A N 1
ATOM 1171 C CA . ARG A 1 156 ? -8.068 -3.243 22.107 1.00 88.94 156 ARG A CA 1
ATOM 1172 C C . ARG A 1 156 ? -6.792 -3.107 22.947 1.00 88.94 156 ARG A C 1
ATOM 1174 O O . ARG A 1 156 ? -5.700 -3.166 22.392 1.00 88.94 156 ARG A O 1
ATOM 1181 N N . TYR A 1 157 ? -6.933 -2.936 24.265 1.00 94.19 157 TYR A N 1
ATOM 1182 C CA . TYR A 1 157 ? -5.821 -2.810 25.207 1.00 94.19 157 TYR A CA 1
ATOM 1183 C C . TYR A 1 157 ? -5.808 -3.965 26.221 1.00 94.19 157 TYR A C 1
ATOM 1185 O O . TYR A 1 157 ? -6.861 -4.351 26.745 1.00 94.19 157 TYR A O 1
ATOM 1193 N N . PRO A 1 158 ? -4.622 -4.515 26.543 1.00 93.50 158 PRO A N 1
ATOM 1194 C CA . PRO A 1 158 ? -4.500 -5.659 27.443 1.00 93.50 158 PRO A CA 1
ATOM 1195 C C . PRO A 1 158 ? -4.768 -5.315 28.916 1.00 93.50 158 PRO A C 1
ATOM 1197 O O . PRO A 1 158 ? -5.162 -6.211 29.664 1.00 93.50 158 PRO A O 1
ATOM 1200 N N . THR A 1 159 ? -4.596 -4.053 29.326 1.00 97.31 159 THR A N 1
ATOM 1201 C CA . THR A 1 159 ? -4.861 -3.537 30.682 1.00 97.31 159 THR A CA 1
ATOM 1202 C C . THR A 1 159 ? -5.270 -2.058 30.639 1.00 97.31 159 THR A C 1
ATOM 1204 O O . THR A 1 159 ? -5.118 -1.404 29.601 1.00 97.31 159 THR A O 1
ATOM 1207 N N . ASP A 1 160 ? -5.773 -1.528 31.758 1.00 97.06 160 ASP A N 1
ATOM 1208 C CA . ASP A 1 160 ? -6.108 -0.103 31.910 1.00 97.06 160 ASP A CA 1
ATOM 1209 C C . ASP A 1 160 ? -4.851 0.782 31.872 1.00 97.06 160 ASP A C 1
ATOM 1211 O O . ASP A 1 160 ? -4.859 1.869 31.292 1.00 97.06 160 ASP A O 1
ATOM 1215 N N . GLU A 1 161 ? -3.730 0.288 32.404 1.00 96.44 161 GLU A N 1
ATOM 1216 C CA . GLU A 1 161 ? -2.435 0.967 32.345 1.00 96.44 161 GLU A CA 1
ATOM 1217 C C . GLU A 1 161 ? -1.960 1.146 30.899 1.00 96.44 161 GLU A C 1
ATOM 1219 O O . GLU A 1 161 ? -1.553 2.245 30.531 1.00 96.44 161 GLU A O 1
ATOM 1224 N N . ALA A 1 162 ? -2.091 0.117 30.053 1.00 95.81 162 ALA A N 1
ATOM 1225 C CA . ALA A 1 162 ? -1.718 0.199 28.639 1.00 95.81 162 ALA A CA 1
ATOM 1226 C C . ALA A 1 162 ? -2.577 1.220 27.868 1.00 95.81 162 ALA A C 1
ATOM 1228 O O . ALA A 1 162 ? -2.085 1.917 26.977 1.00 95.81 162 ALA A O 1
ATOM 1229 N N . ALA A 1 163 ? -3.862 1.341 28.220 1.00 95.81 163 ALA A N 1
ATOM 1230 C CA . ALA A 1 163 ? -4.725 2.387 27.679 1.00 95.81 163 ALA A CA 1
ATOM 1231 C C . ALA A 1 163 ? -4.249 3.785 28.125 1.00 95.81 163 ALA A C 1
ATOM 1233 O O . ALA A 1 163 ? -4.128 4.699 27.306 1.00 95.81 163 ALA A O 1
ATOM 1234 N N . ARG A 1 164 ? -3.905 3.958 29.407 1.00 95.56 164 ARG A N 1
ATOM 1235 C CA . ARG A 1 164 ? -3.387 5.230 29.935 1.00 95.56 164 ARG A CA 1
ATOM 1236 C C . ARG A 1 164 ? -2.054 5.629 29.303 1.00 95.56 164 ARG A C 1
ATOM 1238 O O . ARG A 1 164 ? -1.907 6.784 28.909 1.00 95.56 164 ARG A O 1
ATOM 1245 N N . GLU A 1 165 ? -1.115 4.697 29.158 1.00 95.44 165 GLU A N 1
ATOM 1246 C CA . GLU A 1 165 ? 0.161 4.923 28.466 1.00 95.44 165 GLU A CA 1
ATOM 1247 C C . GLU A 1 165 ? -0.067 5.438 27.042 1.00 95.44 165 GLU A C 1
ATOM 1249 O O . GLU A 1 165 ? 0.569 6.406 26.625 1.00 95.44 165 GLU A O 1
ATOM 1254 N N . LYS A 1 166 ? -1.052 4.879 26.323 1.00 95.19 166 LYS A N 1
ATOM 1255 C CA . LYS A 1 166 ? -1.385 5.355 24.979 1.00 95.19 166 LYS A CA 1
ATOM 1256 C C . LYS A 1 166 ? -1.913 6.791 24.967 1.00 95.19 166 LYS A C 1
ATOM 1258 O O . LYS A 1 166 ? -1.614 7.546 24.044 1.00 95.19 166 LYS A O 1
ATOM 1263 N N . LEU A 1 167 ? -2.682 7.201 25.976 1.00 94.12 167 LEU A N 1
ATOM 1264 C CA . LEU A 1 167 ? -3.136 8.591 26.100 1.00 94.12 167 LEU A CA 1
ATOM 1265 C C . LEU A 1 167 ? -1.985 9.561 26.398 1.00 94.12 167 LEU A C 1
ATOM 1267 O O . LEU A 1 167 ? -2.009 10.689 25.900 1.00 94.12 167 LEU A O 1
ATOM 1271 N N . ILE A 1 168 ? -0.984 9.134 27.171 1.00 93.31 168 ILE A N 1
ATOM 1272 C CA . ILE A 1 168 ? 0.236 9.913 27.433 1.00 93.31 168 ILE A CA 1
ATOM 1273 C C . ILE A 1 168 ? 1.054 10.057 26.144 1.00 93.31 168 ILE A C 1
ATOM 1275 O O . ILE A 1 168 ? 1.405 11.174 25.772 1.00 93.31 168 ILE A O 1
ATOM 1279 N N . GLU A 1 169 ? 1.267 8.962 25.406 1.00 93.69 169 GLU A N 1
ATOM 1280 C CA . GLU A 1 169 ? 1.965 8.959 24.108 1.00 93.69 169 GLU A CA 1
ATOM 1281 C C . GLU A 1 169 ? 1.328 9.942 23.109 1.00 93.69 169 GLU A C 1
ATOM 1283 O O . GLU A 1 169 ? 2.022 10.648 22.380 1.00 93.69 169 GLU A O 1
ATOM 1288 N N . LEU A 1 170 ? -0.006 10.028 23.104 1.00 92.12 170 LEU A N 1
ATOM 1289 C CA . LEU A 1 170 ? -0.771 10.938 22.246 1.00 92.12 170 LEU A CA 1
ATOM 1290 C C . LEU A 1 170 ? -0.862 12.380 22.784 1.00 92.12 170 LEU A C 1
ATOM 1292 O O . LEU A 1 170 ? -1.531 13.215 22.169 1.00 92.12 170 LEU A O 1
ATOM 1296 N N . GLY A 1 171 ? -0.252 12.684 23.935 1.00 92.75 171 GLY A N 1
ATOM 1297 C CA . GLY A 1 171 ? -0.297 14.006 24.568 1.00 92.75 171 GLY A CA 1
ATOM 1298 C C . GLY A 1 171 ? -1.693 14.416 25.051 1.00 92.75 171 GLY A C 1
ATOM 1299 O O . GLY A 1 171 ? -2.005 15.606 25.125 1.00 92.75 171 GLY A O 1
ATOM 1300 N N . LYS A 1 172 ? -2.567 13.440 25.333 1.00 91.81 172 LYS A N 1
ATOM 1301 C CA . LYS A 1 172 ? -3.937 13.667 25.829 1.00 91.81 172 LYS A CA 1
ATOM 1302 C C . LYS A 1 172 ? -3.998 13.819 27.346 1.00 91.81 172 LYS A C 1
ATOM 1304 O O . LYS A 1 172 ? -4.913 14.477 27.842 1.00 91.81 172 LYS A O 1
ATOM 1309 N N . ILE A 1 173 ? -3.025 13.237 28.046 1.00 92.06 173 ILE A N 1
ATOM 1310 C CA . ILE A 1 173 ? -2.779 13.404 29.477 1.00 92.06 173 ILE A CA 1
ATOM 1311 C C . ILE A 1 173 ? -1.427 14.100 29.630 1.00 92.06 173 ILE A C 1
ATOM 1313 O O . ILE A 1 173 ? -0.427 13.631 29.090 1.00 92.06 173 ILE A O 1
ATOM 1317 N N . CYS A 1 174 ? -1.391 15.213 30.360 1.00 79.88 174 CYS A N 1
ATOM 1318 C CA . CYS A 1 174 ? -0.131 15.780 30.827 1.00 79.88 174 CYS A CA 1
ATOM 1319 C C . CYS A 1 174 ? 0.372 14.904 31.977 1.00 79.88 174 CYS A C 1
ATOM 1321 O O . CYS A 1 174 ? -0.377 14.679 32.931 1.00 79.88 174 CYS A O 1
ATOM 1323 N N . GLU A 1 175 ? 1.606 14.402 31.898 1.00 74.38 175 GLU A N 1
ATOM 1324 C CA . GLU A 1 175 ? 2.247 13.820 33.076 1.00 74.38 175 GLU A CA 1
ATOM 1325 C C . GLU A 1 175 ? 2.220 14.878 34.180 1.00 74.38 175 GLU A C 1
ATOM 1327 O O . GLU A 1 175 ? 2.594 16.030 33.957 1.00 74.38 175 GLU A O 1
ATOM 1332 N N . ALA A 1 176 ? 1.676 14.519 35.343 1.00 65.81 176 ALA A N 1
ATOM 1333 C CA . ALA A 1 176 ? 1.768 15.396 36.493 1.00 65.81 176 ALA A CA 1
ATOM 1334 C C . ALA A 1 176 ? 3.257 15.535 36.809 1.00 65.81 176 ALA A C 1
ATOM 1336 O O . ALA A 1 176 ? 3.914 14.525 37.072 1.00 65.81 176 ALA A O 1
ATOM 1337 N N . ASP A 1 177 ? 3.783 16.759 36.756 1.00 61.28 177 ASP A N 1
ATOM 1338 C CA . ASP A 1 177 ? 5.135 17.030 37.222 1.00 61.28 177 ASP A CA 1
ATOM 1339 C C . ASP A 1 177 ? 5.240 16.478 38.654 1.00 61.28 177 ASP A C 1
ATOM 1341 O O . ASP A 1 177 ? 4.487 16.924 39.527 1.00 61.28 177 ASP A O 1
ATOM 1345 N N . PRO A 1 178 ? 6.145 15.523 38.945 1.00 58.72 178 PRO A N 1
ATOM 1346 C CA . PRO A 1 178 ? 6.232 14.872 40.256 1.00 58.72 178 PRO A CA 1
ATOM 1347 C C . PRO A 1 178 ? 6.699 15.815 41.386 1.00 58.72 178 PRO A C 1
ATOM 1349 O O . PRO A 1 178 ? 7.100 15.358 42.453 1.00 58.72 178 PRO A O 1
ATOM 1352 N N . ALA A 1 179 ? 6.671 17.131 41.162 1.00 57.53 179 ALA A N 1
ATOM 1353 C CA . ALA A 1 179 ? 7.232 18.161 42.022 1.00 57.53 179 ALA A CA 1
ATOM 1354 C C . ALA A 1 179 ? 6.222 19.223 42.501 1.00 57.53 179 ALA A C 1
ATOM 1356 O O . ALA A 1 179 ? 6.631 20.132 43.215 1.00 57.53 179 ALA A O 1
ATOM 1357 N N . SER A 1 180 ? 4.927 19.148 42.159 1.00 53.47 180 SER A N 1
ATOM 1358 C CA . SER A 1 180 ? 3.957 20.196 42.538 1.00 53.47 180 SER A CA 1
ATOM 1359 C C . SER A 1 180 ? 3.106 19.881 43.778 1.00 53.47 180 SER A C 1
ATOM 1361 O O . SER A 1 180 ? 1.987 20.387 43.900 1.00 53.47 180 SER A O 1
ATOM 1363 N N . GLU A 1 181 ? 3.597 19.068 44.718 1.00 51.47 181 GLU A N 1
ATOM 1364 C CA . GLU A 1 181 ? 2.993 19.003 46.054 1.00 51.47 181 GLU A CA 1
ATOM 1365 C C . GLU A 1 181 ? 3.473 20.191 46.897 1.00 51.47 181 GLU A C 1
ATOM 1367 O O . GLU A 1 181 ? 4.464 20.123 47.617 1.00 51.47 181 GLU A O 1
ATOM 1372 N N . GLY A 1 182 ? 2.721 21.288 46.812 1.00 56.34 182 GLY A N 1
ATOM 1373 C CA . GLY A 1 182 ? 2.706 22.319 47.843 1.00 56.34 182 GLY A CA 1
ATOM 1374 C C . GLY A 1 182 ? 3.446 23.601 47.497 1.00 56.34 182 GLY A C 1
ATOM 1375 O O . GLY A 1 182 ? 4.512 23.855 48.031 1.00 56.34 182 GLY A O 1
ATOM 1376 N N . GLU A 1 183 ? 2.802 24.482 46.735 1.00 47.03 183 GLU A N 1
ATOM 1377 C CA . GLU A 1 183 ? 3.034 25.922 46.864 1.00 47.03 183 GLU A CA 1
ATOM 1378 C C . GLU A 1 183 ? 1.752 26.677 46.481 1.00 47.03 183 GLU A C 1
ATOM 1380 O O . GLU A 1 183 ? 1.430 26.902 45.316 1.00 47.03 183 GLU A O 1
ATOM 1385 N N . THR A 1 184 ? 0.968 27.062 47.491 1.00 53.50 184 THR A N 1
ATOM 1386 C CA . THR A 1 184 ? -0.036 28.126 47.367 1.00 53.50 184 THR A CA 1
ATOM 1387 C C . THR A 1 184 ? 0.710 29.449 47.192 1.00 53.50 184 THR A C 1
ATOM 1389 O O . THR A 1 184 ? 0.951 30.160 48.167 1.00 53.50 184 THR A O 1
ATOM 1392 N N . GLY A 1 185 ? 1.144 29.736 45.967 1.00 49.75 185 GLY A N 1
ATOM 1393 C CA . GLY A 1 185 ? 1.978 30.885 45.632 1.00 49.75 185 GLY A CA 1
ATOM 1394 C C . GLY A 1 185 ? 1.372 31.719 44.511 1.00 49.75 185 GLY A C 1
ATOM 1395 O O . GLY A 1 185 ? 1.338 31.286 43.371 1.00 49.75 185 GLY A O 1
ATOM 1396 N N . ASP A 1 186 ? 0.865 32.882 44.911 1.00 47.91 186 ASP A N 1
ATOM 1397 C CA . ASP A 1 186 ? 0.721 34.166 44.213 1.00 47.91 186 ASP A CA 1
ATOM 1398 C C . ASP A 1 186 ? 0.486 34.231 42.686 1.00 47.91 186 ASP A C 1
ATOM 1400 O O . ASP A 1 186 ? 1.164 33.624 41.862 1.00 47.91 186 ASP A O 1
ATOM 1404 N N . ARG A 1 187 ? -0.473 35.079 42.293 1.00 45.91 187 ARG A N 1
ATOM 1405 C CA . ARG A 1 187 ? -0.901 35.299 40.901 1.00 45.91 187 ARG A CA 1
ATOM 1406 C C . ARG A 1 187 ? 0.199 36.000 40.095 1.00 45.91 187 ARG A C 1
ATOM 1408 O O . ARG A 1 187 ? 0.199 37.222 39.974 1.00 45.91 187 ARG A O 1
ATOM 1415 N N . GLY A 1 188 ? 1.102 35.212 39.518 1.00 44.16 188 GLY A N 1
ATOM 1416 C CA . GLY A 1 188 ? 2.084 35.656 38.532 1.00 44.16 188 GLY A CA 1
ATOM 1417 C C . GLY A 1 188 ? 1.428 36.034 37.202 1.00 44.16 188 GLY A C 1
ATOM 1418 O O . GLY A 1 188 ? 0.679 35.261 36.607 1.00 44.16 188 GLY A O 1
ATOM 1419 N N . GLU A 1 189 ? 1.708 37.254 36.766 1.00 46.06 189 GLU A N 1
ATOM 1420 C CA . GLU A 1 189 ? 1.223 37.906 35.552 1.00 46.06 189 GLU A CA 1
ATOM 1421 C C . GLU A 1 189 ? 1.613 37.121 34.283 1.00 46.06 189 GLU A C 1
ATOM 1423 O O . GLU A 1 189 ? 2.780 36.800 34.049 1.00 46.06 189 GLU A O 1
ATOM 1428 N N . LEU A 1 190 ? 0.618 36.786 33.458 1.00 39.59 190 LEU A N 1
ATOM 1429 C CA . LEU A 1 190 ? 0.775 35.953 32.265 1.00 39.59 190 LEU A CA 1
ATOM 1430 C C . LEU A 1 190 ? 1.285 36.813 31.096 1.00 39.59 190 LEU A C 1
ATOM 1432 O O . LEU A 1 190 ? 0.512 37.512 30.441 1.00 39.59 190 LEU A O 1
ATOM 1436 N N . VAL A 1 191 ? 2.592 36.780 30.826 1.00 38.31 191 VAL A N 1
ATOM 1437 C CA . VAL A 1 191 ? 3.181 37.467 29.664 1.00 38.31 191 VAL A CA 1
ATOM 1438 C C . VAL A 1 191 ? 2.988 36.601 28.417 1.00 38.31 191 VAL A C 1
ATOM 1440 O O . VAL A 1 191 ? 3.711 35.633 28.184 1.00 38.31 191 VAL A O 1
ATOM 1443 N N . VAL A 1 192 ? 1.986 36.951 27.610 1.00 39.62 192 VAL A N 1
ATOM 1444 C CA . VAL A 1 192 ? 1.714 36.331 26.308 1.00 39.62 192 VAL A CA 1
ATOM 1445 C C . VAL A 1 192 ? 2.703 36.876 25.276 1.00 39.62 192 VAL A C 1
ATOM 1447 O O . VAL A 1 192 ? 2.609 38.030 24.861 1.00 39.62 192 VAL A O 1
ATOM 1450 N N . TRP A 1 193 ? 3.630 36.037 24.815 1.00 32.28 193 TRP A N 1
ATOM 1451 C CA . TRP A 1 193 ? 4.446 36.334 23.638 1.00 32.28 193 TRP A CA 1
ATOM 1452 C C . TRP A 1 193 ? 3.672 35.934 22.378 1.00 32.28 193 TRP A C 1
ATOM 1454 O O . TRP A 1 193 ? 3.579 34.758 22.034 1.00 32.28 193 TRP A O 1
ATOM 1464 N N . ILE A 1 194 ? 3.087 36.919 21.693 1.00 36.16 194 ILE A N 1
ATOM 1465 C CA . ILE A 1 194 ? 2.447 36.722 20.387 1.00 36.16 194 ILE A CA 1
ATOM 1466 C C . ILE A 1 194 ? 3.545 36.711 19.318 1.00 36.16 194 ILE A C 1
ATOM 1468 O O . ILE A 1 194 ? 4.051 37.760 18.917 1.00 36.16 194 ILE A O 1
ATOM 1472 N N . LEU A 1 195 ? 3.915 35.521 18.844 1.00 33.88 195 LEU A N 1
ATOM 1473 C CA . LEU A 1 195 ? 4.784 35.366 17.680 1.00 33.88 195 LEU A CA 1
ATOM 1474 C C . LEU A 1 195 ? 3.951 35.604 16.410 1.00 33.88 195 LEU A C 1
ATOM 1476 O O . LEU A 1 195 ? 3.141 34.769 16.014 1.00 33.88 195 LEU A O 1
ATOM 1480 N N . THR A 1 196 ? 4.127 36.765 15.781 1.00 36.44 196 THR A N 1
ATOM 1481 C CA . THR A 1 196 ? 3.493 37.077 14.491 1.00 36.44 196 THR A CA 1
ATOM 1482 C C . THR A 1 196 ? 4.375 36.528 13.373 1.00 36.44 196 THR A C 1
ATOM 1484 O O . THR A 1 196 ? 5.452 37.060 13.114 1.00 36.44 196 THR A O 1
ATOM 1487 N N . ILE A 1 197 ? 3.940 35.445 12.724 1.00 39.69 197 ILE A N 1
ATOM 1488 C CA . ILE A 1 197 ? 4.619 34.873 11.556 1.00 39.69 197 ILE A CA 1
ATOM 1489 C C . ILE A 1 197 ? 4.036 35.532 10.303 1.00 39.69 197 ILE A C 1
ATOM 1491 O O . ILE A 1 197 ? 2.876 35.309 9.955 1.00 39.69 197 ILE A O 1
ATOM 1495 N N . HIS A 1 198 ? 4.837 36.348 9.620 1.00 35.97 198 HIS A N 1
ATOM 1496 C CA . HIS A 1 198 ? 4.510 36.836 8.284 1.00 35.97 198 HIS A CA 1
ATOM 1497 C C . HIS A 1 198 ? 4.774 35.723 7.264 1.00 35.97 198 HIS A C 1
ATOM 1499 O O . HIS A 1 198 ? 5.913 35.302 7.082 1.00 35.97 198 HIS A O 1
ATOM 1505 N N . THR A 1 199 ? 3.720 35.242 6.602 1.00 41.34 199 THR A N 1
ATOM 1506 C CA . THR A 1 199 ? 3.838 34.376 5.423 1.00 41.34 199 THR A CA 1
ATOM 1507 C C . THR A 1 199 ? 3.664 35.235 4.176 1.00 41.34 199 THR A C 1
ATOM 1509 O O . THR A 1 199 ? 2.575 35.713 3.861 1.00 41.34 199 THR A O 1
ATOM 1512 N N . GLU A 1 200 ? 4.772 35.489 3.485 1.00 40.16 200 GLU A N 1
ATOM 1513 C CA . GLU A 1 200 ? 4.764 36.126 2.174 1.00 40.16 200 GLU A CA 1
ATOM 1514 C C . GLU A 1 200 ? 4.460 35.090 1.084 1.00 40.16 200 GLU A C 1
ATOM 1516 O O . GLU A 1 200 ? 5.137 34.076 0.942 1.00 40.16 200 GLU A O 1
ATOM 1521 N N . SER A 1 201 ? 3.473 35.428 0.253 1.00 41.81 201 SER A N 1
ATOM 1522 C CA . SER A 1 201 ? 3.342 35.042 -1.158 1.00 41.81 201 SER A CA 1
ATOM 1523 C C . SER A 1 201 ? 3.069 33.568 -1.512 1.00 41.81 201 SER A C 1
ATOM 1525 O O . SER A 1 201 ? 3.947 32.722 -1.613 1.00 41.81 201 SER A O 1
ATOM 1527 N N . SER A 1 202 ? 1.813 33.305 -1.879 1.00 43.88 202 SER A N 1
ATOM 1528 C CA . SER A 1 202 ? 1.469 32.391 -2.979 1.00 43.88 202 SER A CA 1
ATOM 1529 C C . SER A 1 202 ? 1.104 33.228 -4.210 1.00 43.88 202 SER A C 1
ATOM 1531 O O . SER A 1 202 ? 0.541 34.316 -4.049 1.00 43.88 202 SER A O 1
ATOM 1533 N N . PRO A 1 203 ? 1.329 32.723 -5.437 1.00 51.44 203 PRO A N 1
ATOM 1534 C CA . PRO A 1 203 ? 0.152 32.275 -6.185 1.00 51.44 203 PRO A CA 1
ATOM 1535 C C . PRO A 1 203 ? 0.347 31.026 -7.074 1.00 51.44 203 PRO A C 1
ATOM 1537 O O . PRO A 1 203 ? 1.313 30.905 -7.812 1.00 51.44 203 PRO A O 1
ATOM 1540 N N . LYS A 1 204 ? -0.685 30.167 -7.023 1.00 42.88 204 LYS A N 1
ATOM 1541 C CA . LYS A 1 204 ? -1.421 29.479 -8.111 1.00 42.88 204 LYS A CA 1
ATOM 1542 C C . LYS A 1 204 ? -0.642 28.912 -9.315 1.00 42.88 204 LYS A C 1
ATOM 1544 O O . LYS A 1 204 ? -0.147 29.681 -10.124 1.00 42.88 204 LYS A O 1
ATOM 1549 N N . LEU A 1 205 ? -0.841 27.617 -9.595 1.00 31.05 205 LEU A N 1
ATOM 1550 C CA . LEU A 1 205 ? -1.539 27.179 -10.820 1.00 31.05 205 LEU A CA 1
ATOM 1551 C C . LEU A 1 205 ? -1.969 25.700 -10.734 1.00 31.05 205 LEU A C 1
ATOM 1553 O O . LEU A 1 205 ? -1.148 24.805 -10.571 1.00 31.05 205 LEU A O 1
ATOM 1557 N N . THR A 1 206 ? -3.270 25.452 -10.881 1.00 36.41 206 THR A N 1
ATOM 1558 C CA . THR A 1 206 ? -3.869 24.126 -11.078 1.00 36.41 206 THR A CA 1
ATOM 1559 C C . THR A 1 206 ? -3.980 23.887 -12.581 1.00 36.41 206 THR A C 1
ATOM 1561 O O . THR A 1 206 ? -4.667 24.645 -13.265 1.00 36.41 206 THR A O 1
ATOM 1564 N N . VAL A 1 207 ? -3.317 22.856 -13.106 1.00 30.97 207 VAL A N 1
ATOM 1565 C CA . VAL A 1 207 ? -3.484 22.409 -14.496 1.00 30.97 207 VAL A CA 1
ATOM 1566 C C . VAL A 1 207 ? -4.339 21.148 -14.485 1.00 30.97 207 VAL A C 1
ATOM 1568 O O . VAL A 1 207 ? -3.912 20.106 -14.001 1.00 30.97 207 VAL A O 1
ATOM 1571 N N . TRP A 1 208 ? -5.547 21.252 -15.031 1.00 28.89 208 TRP A N 1
ATOM 1572 C CA . TRP A 1 208 ? -6.359 20.105 -15.422 1.00 28.89 208 TRP A CA 1
ATOM 1573 C C . TRP A 1 208 ? -5.958 19.719 -16.849 1.00 28.89 208 TRP A C 1
ATOM 1575 O O . TRP A 1 208 ? -6.105 20.531 -17.762 1.00 28.89 208 TRP A O 1
ATOM 1585 N N . LYS A 1 209 ? -5.441 18.504 -17.057 1.00 30.25 209 LYS A N 1
ATOM 1586 C CA . LYS A 1 209 ? -5.325 17.900 -18.392 1.00 30.25 209 LYS A CA 1
ATOM 1587 C C . LYS A 1 209 ? -6.425 16.856 -18.546 1.00 30.25 209 LYS A C 1
ATOM 1589 O O . LYS A 1 209 ? -6.420 15.832 -17.873 1.00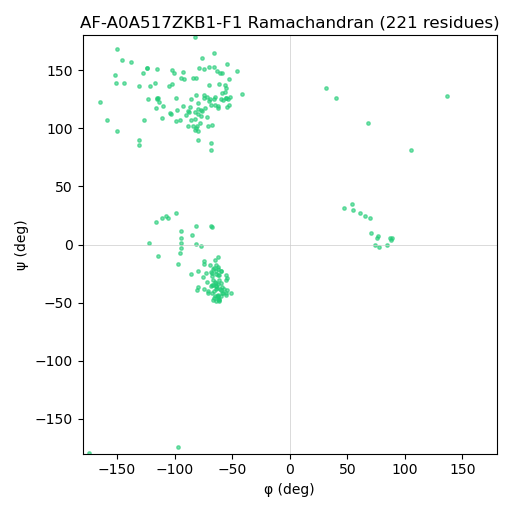 30.25 209 LYS A O 1
ATOM 1594 N N . THR A 1 210 ? -7.366 17.138 -19.434 1.00 33.72 210 THR A N 1
ATOM 1595 C CA . THR A 1 210 ? -8.296 16.166 -20.013 1.00 33.72 210 THR A CA 1
ATOM 1596 C C . THR A 1 210 ? -7.534 15.263 -20.984 1.00 33.72 210 THR A C 1
ATOM 1598 O O . THR A 1 210 ? -6.852 15.764 -21.876 1.00 33.72 210 THR A O 1
ATOM 1601 N N . TYR A 1 211 ? -7.642 13.948 -20.803 1.00 34.25 211 TYR A N 1
ATOM 1602 C CA . TYR A 1 211 ? -7.103 12.936 -21.712 1.00 34.25 211 TYR A CA 1
ATOM 1603 C C . TYR A 1 211 ? -8.166 12.630 -22.781 1.00 34.25 211 TYR A C 1
ATOM 1605 O O . TYR A 1 211 ? -9.248 12.141 -22.457 1.00 34.25 211 TYR A O 1
ATOM 1613 N N . GLU A 1 212 ? -7.894 12.956 -24.045 1.00 35.28 212 GLU A N 1
ATOM 1614 C CA . GLU A 1 212 ? -8.698 12.488 -25.178 1.00 35.28 212 GLU A CA 1
ATOM 1615 C C . GLU A 1 212 ? -8.284 11.052 -25.518 1.00 35.28 212 GLU A C 1
ATOM 1617 O O . GLU A 1 212 ? -7.119 10.772 -25.803 1.00 35.28 212 GLU A O 1
ATOM 1622 N N . SER A 1 213 ? -9.242 10.121 -25.481 1.00 36.88 213 SER A N 1
ATOM 1623 C CA . SER A 1 213 ? -9.017 8.738 -25.893 1.00 36.88 213 SER A CA 1
ATOM 1624 C C . SER A 1 213 ? -8.869 8.670 -27.415 1.00 36.88 213 SER A C 1
ATOM 1626 O O . SER A 1 213 ? -9.853 8.808 -28.150 1.00 36.88 213 SER A O 1
ATOM 1628 N N . THR A 1 214 ? -7.663 8.401 -27.905 1.00 38.22 214 THR A N 1
ATOM 1629 C CA . THR A 1 214 ? -7.481 8.001 -29.302 1.00 38.22 214 THR A CA 1
ATOM 1630 C C . THR A 1 214 ? -7.831 6.520 -29.430 1.00 38.22 214 THR A C 1
ATOM 1632 O O . THR A 1 214 ? -7.171 5.647 -28.873 1.00 38.22 214 THR A O 1
ATOM 1635 N N . ARG A 1 215 ? -8.923 6.253 -30.148 1.00 36.44 215 ARG A N 1
ATOM 1636 C CA . ARG A 1 215 ? -9.432 4.930 -30.527 1.00 36.44 215 ARG A CA 1
ATOM 1637 C C . ARG A 1 215 ? -8.344 4.121 -31.251 1.00 36.44 215 ARG A C 1
ATOM 1639 O O . ARG A 1 215 ? -7.914 4.504 -32.336 1.00 36.44 215 ARG A O 1
ATOM 1646 N N . LEU A 1 216 ? -7.959 2.984 -30.675 1.00 38.22 216 LEU A N 1
ATOM 1647 C CA . LEU A 1 216 ? -7.179 1.939 -31.339 1.00 38.22 216 LEU A CA 1
ATOM 1648 C C . LEU A 1 216 ? -7.997 1.326 -32.486 1.00 38.22 216 LEU A C 1
ATOM 1650 O O . LEU A 1 216 ? -9.078 0.778 -32.270 1.00 38.22 216 LEU A O 1
ATOM 1654 N N . GLY A 1 217 ? -7.470 1.419 -33.707 1.00 34.59 217 GLY A N 1
ATOM 1655 C CA . GLY A 1 217 ? -7.895 0.602 -34.838 1.00 34.59 217 GLY A CA 1
ATOM 1656 C C . GLY A 1 217 ? -7.193 -0.752 -34.776 1.00 34.59 217 GLY A C 1
ATOM 1657 O O . GLY A 1 217 ? -5.993 -0.835 -35.025 1.00 34.59 217 GLY A O 1
ATOM 1658 N N . LEU A 1 218 ? -7.942 -1.798 -34.432 1.00 39.94 218 LEU A N 1
ATOM 1659 C CA . LEU A 1 218 ? -7.532 -3.194 -34.577 1.00 39.94 218 LEU A CA 1
ATOM 1660 C C . LEU A 1 218 ? -7.446 -3.542 -36.071 1.00 39.94 218 LEU A C 1
ATOM 1662 O O . LEU A 1 218 ? -8.436 -3.435 -36.794 1.00 39.94 218 LEU A O 1
ATOM 1666 N N . TYR A 1 219 ? -6.260 -3.948 -36.525 1.00 39.88 219 TYR A N 1
ATOM 1667 C CA . TYR A 1 219 ? -6.062 -4.597 -37.819 1.00 39.88 219 TYR A CA 1
ATOM 1668 C C . TYR A 1 219 ? -6.271 -6.105 -37.661 1.00 39.88 219 TYR A C 1
ATOM 1670 O O . TYR A 1 219 ? -5.473 -6.782 -37.016 1.00 39.88 219 TYR A O 1
ATOM 1678 N N . ASP A 1 220 ? -7.320 -6.619 -38.301 1.00 46.34 220 ASP A N 1
ATOM 1679 C CA . ASP A 1 220 ? -7.476 -8.037 -38.610 1.00 46.34 220 ASP A CA 1
ATOM 1680 C C . ASP A 1 220 ? -6.536 -8.421 -39.760 1.00 46.34 220 ASP A C 1
ATOM 1682 O O . ASP A 1 220 ? -6.689 -7.969 -40.898 1.00 46.34 220 ASP A O 1
ATOM 1686 N N . HIS A 1 221 ? -5.600 -9.325 -39.487 1.00 38.84 221 HIS A N 1
ATOM 1687 C CA . HIS A 1 221 ? -4.960 -10.128 -40.522 1.00 38.84 221 HIS A CA 1
ATOM 1688 C C . HIS A 1 221 ? -4.987 -11.601 -40.123 1.00 38.84 221 HIS A C 1
ATOM 1690 O O . HIS A 1 221 ? -4.055 -12.128 -39.524 1.00 38.84 221 HIS A O 1
ATOM 1696 N N . VAL A 1 222 ? -6.068 -12.268 -40.526 1.00 42.34 222 VAL A N 1
ATOM 1697 C CA . VAL A 1 222 ? -6.090 -13.710 -40.772 1.00 42.34 222 VAL A CA 1
ATOM 1698 C C . VAL A 1 222 ? -6.219 -13.897 -42.284 1.00 42.34 222 VAL A C 1
ATOM 1700 O O . VAL A 1 222 ? -7.177 -13.424 -42.899 1.00 42.34 222 VAL A O 1
ATOM 1703 N N . LYS A 1 223 ? -5.225 -14.549 -42.881 1.00 47.84 223 LYS A N 1
ATOM 1704 C CA . LYS A 1 223 ? -5.313 -15.227 -44.175 1.00 47.84 223 LYS A CA 1
ATOM 1705 C C . LYS A 1 223 ? -4.902 -16.671 -43.964 1.00 47.84 223 LYS A C 1
ATOM 1707 O O . LYS A 1 223 ? -3.943 -16.874 -43.188 1.00 47.84 223 LYS A O 1
#

pLDDT: mean 81.45, std 21.86, range [28.89, 98.19]